Protein AF-A0A5S3YLW2-F1 (afdb_monomer_lite)

Secondary structure (DSSP, 8-state):
---------TT-----TT--------------EEEE-SSSEEEEEEE--BTTB--EEEEE--HHHHHHS-SSS--S-HHHHHHHHHHHHHHH-HHHHHT--STT--------------S-HHHHHHHHHHHHT---GGGPEEPPS-TTEEEE-TT-SS--EEEE-HHHHHHHHHHHHHHHHHHHTT--

Radius of gyration: 23.22 Å; chains: 1; bounding box: 55×37×70 Å

pLDDT: mean 83.16, std 16.9, range [33.75, 96.62]

Sequence (188 aa):
MEAGDVTFTTNDYRLDSENITVAEVSALRHPFEALPSSWSTLAFKVRAGGQNYYPYIELKASPAKLLQGHNVFGSCDVMLCIDSLITAFCYAMPDMAEILEFNNAELAQIDCTFSAHLKTESDSRNVIHALRNISNGQTRGAKSAFDTTAYFGKGSRHKRLKAYLKQFELQDQINKAQTKYDKTKSQV

Foldseek 3Di:
DDDPDDDDDPPDDDDDPPDPPPPPPPDDFWDWDWQDAPQGTKIKTWDPADPVGHIDMDIDDALCCLVPNDDPDDDPPVVSSVCSRLVSCCVRPVVVNVPDDPVPDDDPDDDDDDDDDDPDPVVQLVVQVVLQPDDDDQFHWDDDPDSFKTWGNVVDPPDIDMDGDCVVVVVVVVVVVVVVCVVCVVVD

InterPro domains:
  IPR006516 Replication-associated protein G2P [TIGR01629] (18-185)
  IPR022686 Replication-associated protein G2P, N-terminal [PF05144] (23-176)

Structure (mmCIF, N/CA/C/O backbone):
data_AF-A0A5S3YLW2-F1
#
_entry.id   AF-A0A5S3YLW2-F1
#
loop_
_atom_site.group_PDB
_atom_site.id
_atom_site.type_symbol
_atom_site.label_atom_id
_atom_site.label_alt_id
_atom_site.label_comp_id
_atom_site.label_asym_id
_atom_site.label_entity_id
_atom_site.label_seq_id
_atom_site.pdbx_PDB_ins_code
_atom_site.Cartn_x
_atom_site.Cartn_y
_atom_site.Cartn_z
_atom_site.occupancy
_atom_site.B_iso_or_equiv
_atom_site.auth_seq_id
_atom_site.auth_comp_id
_atom_site.auth_asym_id
_atom_site.auth_atom_id
_atom_site.pdbx_PDB_model_num
ATOM 1 N N . MET A 1 1 ? -21.188 9.495 -37.994 1.00 39.72 1 MET A N 1
ATOM 2 C CA . MET A 1 1 ? -20.618 10.374 -36.957 1.00 39.72 1 MET A CA 1
ATOM 3 C C . MET A 1 1 ? -19.201 10.640 -37.417 1.00 39.72 1 MET A C 1
ATOM 5 O O . MET A 1 1 ? -18.380 9.736 -37.344 1.00 39.72 1 MET A O 1
ATOM 9 N N . GLU A 1 2 ? -18.988 11.769 -38.089 1.00 33.75 2 GLU A N 1
ATOM 10 C CA . GLU A 1 2 ? -17.674 12.131 -38.627 1.00 33.75 2 GLU A CA 1
ATOM 11 C C . GLU A 1 2 ? -16.703 12.337 -37.464 1.00 33.75 2 GLU A C 1
ATOM 13 O O . GLU A 1 2 ? -17.060 12.936 -36.447 1.00 33.75 2 GLU A O 1
ATOM 18 N N . ALA A 1 3 ? -15.509 11.758 -37.586 1.00 36.47 3 ALA A N 1
ATOM 19 C CA . ALA A 1 3 ? -14.431 11.970 -36.637 1.00 36.47 3 ALA A CA 1
ATOM 20 C C . ALA A 1 3 ? -14.088 13.463 -36.661 1.00 36.47 3 ALA A C 1
ATOM 22 O O . ALA A 1 3 ? -13.674 13.979 -37.694 1.00 36.47 3 ALA A O 1
ATOM 23 N N . GLY A 1 4 ? -14.343 14.157 -35.551 1.00 36.94 4 GLY A N 1
ATOM 24 C CA . GLY A 1 4 ? -14.046 15.579 -35.430 1.00 36.94 4 GLY A CA 1
ATOM 25 C C . GLY A 1 4 ? -12.561 15.837 -35.661 1.00 36.94 4 GLY A C 1
ATOM 26 O O . GLY A 1 4 ? -11.718 15.091 -35.159 1.00 36.94 4 GLY A O 1
ATOM 27 N N . ASP A 1 5 ? -12.265 16.885 -36.426 1.00 38.31 5 ASP A N 1
ATOM 28 C CA . ASP A 1 5 ? -10.904 17.310 -36.729 1.00 38.31 5 ASP A CA 1
ATOM 29 C C . ASP A 1 5 ? -10.104 17.516 -35.438 1.00 38.31 5 ASP A C 1
ATOM 31 O O . ASP A 1 5 ? -10.411 18.374 -34.606 1.00 38.31 5 ASP A O 1
ATOM 35 N N . VAL A 1 6 ? -9.063 16.704 -35.265 1.00 46.97 6 VAL A N 1
ATOM 36 C CA . VAL A 1 6 ? -8.095 16.855 -34.180 1.00 46.97 6 VAL A CA 1
ATOM 37 C C . VAL A 1 6 ? -7.159 17.995 -34.564 1.00 46.97 6 VAL A C 1
ATOM 39 O O . VAL A 1 6 ? -6.364 17.873 -35.496 1.00 46.97 6 VAL A O 1
ATOM 42 N N . THR A 1 7 ? -7.255 19.122 -33.862 1.00 41.91 7 THR A N 1
ATOM 43 C CA . THR A 1 7 ? -6.322 20.240 -34.009 1.00 41.91 7 THR A CA 1
ATOM 44 C C . THR A 1 7 ? -5.033 19.941 -33.252 1.00 41.91 7 THR A C 1
ATOM 46 O O . THR A 1 7 ? -5.006 19.880 -32.026 1.00 41.91 7 THR A O 1
ATOM 49 N N . PHE A 1 8 ? -3.951 19.754 -34.004 1.00 43.66 8 PHE A N 1
ATOM 50 C CA . PHE A 1 8 ? -2.611 19.545 -33.462 1.00 43.66 8 PHE A CA 1
ATOM 51 C C . PHE A 1 8 ? -1.984 20.895 -33.106 1.00 43.66 8 PHE A C 1
ATOM 53 O O . PHE A 1 8 ? -2.023 21.841 -33.898 1.00 43.66 8 PHE A O 1
ATOM 60 N N . THR A 1 9 ? -1.429 20.997 -31.903 1.00 46.44 9 THR A N 1
ATOM 61 C CA . THR A 1 9 ? -0.701 22.185 -31.441 1.00 46.44 9 THR A CA 1
ATOM 62 C C . THR A 1 9 ? 0.782 22.064 -31.783 1.00 46.44 9 THR A C 1
ATOM 64 O O . THR A 1 9 ? 1.272 20.989 -32.111 1.00 46.44 9 THR A O 1
ATOM 67 N N . THR A 1 10 ? 1.538 23.157 -31.684 1.00 44.47 10 THR A N 1
ATOM 68 C CA . THR A 1 10 ? 2.983 23.200 -31.985 1.00 44.47 10 THR A CA 1
ATOM 69 C C . THR A 1 10 ? 3.856 22.251 -31.149 1.00 44.47 10 THR A C 1
ATOM 71 O O . THR A 1 10 ? 5.037 22.118 -31.447 1.00 44.47 10 THR A O 1
ATOM 74 N N . ASN A 1 11 ? 3.296 21.579 -30.136 1.00 45.81 11 ASN A N 1
ATOM 75 C CA . ASN A 1 11 ? 3.986 20.576 -29.320 1.00 45.81 11 ASN A CA 1
ATOM 76 C C . ASN A 1 11 ? 3.644 19.122 -29.698 1.00 45.81 11 ASN A C 1
ATOM 78 O O . ASN A 1 11 ? 4.194 18.200 -29.095 1.00 45.81 11 ASN A O 1
ATOM 82 N N . ASP A 1 12 ? 2.765 18.902 -30.677 1.00 43.38 12 ASP A N 1
ATOM 83 C CA . ASP A 1 12 ? 2.409 17.569 -31.154 1.00 43.38 12 ASP A CA 1
ATOM 84 C C . ASP A 1 12 ? 3.308 17.204 -32.345 1.00 43.38 12 ASP A C 1
ATOM 86 O O . ASP A 1 12 ? 3.114 17.676 -33.466 1.00 43.38 12 ASP A O 1
ATOM 90 N N . TYR A 1 13 ? 4.338 16.390 -32.107 1.00 50.72 13 TYR A N 1
ATOM 91 C CA . TYR A 1 13 ? 5.265 15.972 -33.157 1.00 50.72 13 TYR A CA 1
ATOM 92 C C . TYR A 1 13 ? 4.644 14.860 -34.016 1.00 50.72 13 TYR A C 1
ATOM 94 O O . TYR A 1 13 ? 4.272 13.796 -33.518 1.00 50.72 13 TYR A O 1
ATOM 102 N N . ARG A 1 14 ? 4.547 15.095 -35.329 1.00 41.56 14 ARG A N 1
ATOM 103 C CA . ARG A 1 14 ? 4.338 14.033 -36.321 1.00 41.56 14 ARG A CA 1
ATOM 104 C C . ARG A 1 14 ? 5.703 13.520 -36.776 1.00 41.56 14 ARG A C 1
ATOM 106 O O . ARG A 1 14 ? 6.587 14.311 -37.094 1.00 41.56 14 ARG A O 1
ATOM 113 N N . LEU A 1 15 ? 5.884 12.202 -36.750 1.00 49.84 15 LEU A N 1
ATOM 114 C CA . LEU A 1 15 ? 7.061 11.541 -37.311 1.00 49.84 15 LEU A CA 1
ATOM 115 C C . LEU A 1 15 ? 6.772 11.233 -38.780 1.00 49.84 15 LEU A C 1
ATOM 117 O O . LEU A 1 15 ? 6.192 10.198 -39.104 1.00 49.84 15 LEU A O 1
ATOM 121 N N . ASP A 1 16 ? 7.154 12.155 -39.655 1.00 44.78 16 ASP A N 1
ATOM 122 C CA . ASP A 1 16 ? 7.029 11.994 -41.099 1.00 44.78 16 ASP A CA 1
ATOM 123 C C . ASP A 1 16 ? 8.295 11.283 -41.610 1.00 44.78 16 ASP A C 1
ATOM 125 O O . ASP A 1 16 ? 9.416 11.674 -41.281 1.00 44.78 16 ASP A O 1
ATOM 129 N N . SER A 1 17 ? 8.137 10.226 -42.413 1.00 49.56 17 SER A N 1
ATOM 130 C CA . SER A 1 17 ? 9.208 9.290 -42.805 1.00 49.56 17 SER A CA 1
ATOM 131 C C . SER A 1 17 ? 10.354 9.886 -43.637 1.00 49.56 17 SER A C 1
ATOM 133 O O . SER A 1 17 ? 11.321 9.185 -43.922 1.00 49.56 17 SER A O 1
ATOM 135 N N . GLU A 1 18 ? 10.268 11.157 -44.030 1.00 47.53 18 GLU A N 1
ATOM 136 C CA . GLU A 1 18 ? 11.209 11.803 -44.956 1.00 47.53 18 GLU A CA 1
ATOM 137 C 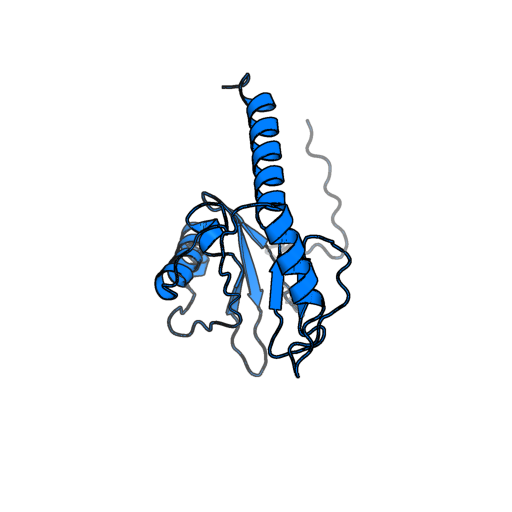C . GLU A 1 18 ? 12.002 12.968 -44.339 1.00 47.53 18 GLU A C 1
ATOM 139 O O . GLU A 1 18 ? 12.875 13.524 -44.997 1.00 47.53 18 GLU A O 1
ATOM 144 N N . ASN A 1 19 ? 11.779 13.304 -43.062 1.00 42.91 19 ASN A N 1
ATOM 145 C CA . ASN A 1 19 ? 12.580 14.288 -42.327 1.00 42.91 19 ASN A CA 1
ATOM 146 C C . ASN A 1 19 ? 12.869 13.779 -40.913 1.00 42.91 19 ASN A C 1
ATOM 148 O O . ASN A 1 19 ? 12.220 14.176 -39.948 1.00 42.91 19 ASN A O 1
ATOM 152 N N . ILE A 1 20 ? 13.883 12.918 -40.778 1.00 48.84 20 ILE A N 1
ATOM 153 C CA . ILE A 1 20 ? 14.471 12.573 -39.476 1.00 48.84 20 ILE A CA 1
ATOM 154 C C . ILE A 1 20 ? 15.290 13.785 -39.007 1.00 48.84 20 ILE A C 1
ATOM 156 O O . ILE A 1 20 ? 16.520 13.791 -39.013 1.00 48.84 20 ILE A O 1
ATOM 160 N N . THR A 1 21 ? 14.607 14.870 -38.652 1.00 45.38 21 THR A N 1
ATOM 161 C CA . THR A 1 21 ? 15.181 15.896 -37.794 1.00 45.38 21 THR A CA 1
ATOM 162 C C . THR A 1 21 ? 15.307 15.272 -36.414 1.00 45.38 21 THR A C 1
ATOM 164 O O . THR A 1 21 ? 14.338 14.790 -35.831 1.00 45.38 21 THR A O 1
ATOM 167 N N . VAL A 1 22 ? 16.542 15.205 -35.923 1.00 47.72 22 VAL A N 1
ATOM 168 C CA . VAL A 1 22 ? 16.880 14.692 -34.596 1.00 47.72 22 VAL A CA 1
ATOM 169 C C . VAL A 1 22 ? 16.145 15.552 -33.569 1.00 47.72 22 VAL A C 1
ATOM 171 O O . VAL A 1 22 ? 16.598 16.636 -33.213 1.00 47.72 22 VAL A O 1
ATOM 174 N N . ALA A 1 23 ? 14.970 15.106 -33.136 1.00 47.66 23 ALA A N 1
ATOM 175 C CA . ALA A 1 23 ? 14.287 15.705 -32.009 1.00 47.66 23 ALA A CA 1
ATOM 176 C C . ALA A 1 23 ? 15.141 15.417 -30.770 1.00 47.66 23 ALA A C 1
ATOM 178 O O . ALA A 1 23 ? 15.265 14.266 -30.347 1.00 47.66 23 ALA A O 1
ATOM 179 N N . GLU A 1 24 ? 15.760 16.450 -30.194 1.00 42.72 24 GLU A N 1
ATOM 180 C CA . GLU A 1 24 ? 16.355 16.345 -28.865 1.00 42.72 24 GLU A CA 1
ATOM 181 C C . GLU A 1 24 ? 15.224 16.153 -27.851 1.00 42.72 24 GLU A C 1
ATOM 183 O O . GLU A 1 24 ? 14.614 17.104 -27.355 1.00 42.72 24 GLU A O 1
ATOM 188 N N . VAL A 1 25 ? 14.912 14.891 -27.556 1.00 53.84 25 VAL A N 1
ATOM 189 C CA . VAL A 1 25 ? 13.958 14.537 -26.509 1.00 53.84 25 VAL A CA 1
ATOM 190 C C . VAL A 1 25 ? 14.611 14.826 -25.158 1.00 53.84 25 VAL A C 1
ATOM 192 O O . VAL A 1 25 ? 15.290 13.984 -24.571 1.00 53.84 25 VAL A O 1
ATOM 195 N N . SER A 1 26 ? 14.412 16.040 -24.652 1.00 55.62 26 SER A N 1
ATOM 196 C CA . SER A 1 26 ? 14.804 16.398 -23.292 1.00 55.62 26 SER A CA 1
ATOM 197 C C . SER A 1 26 ? 13.671 16.064 -22.308 1.00 55.62 26 SER A C 1
ATOM 199 O O . SER A 1 26 ? 12.510 16.400 -22.517 1.00 55.62 26 SER A O 1
ATOM 201 N N . ALA A 1 27 ? 14.017 15.369 -21.219 1.00 61.06 27 ALA A N 1
ATOM 202 C CA . ALA A 1 27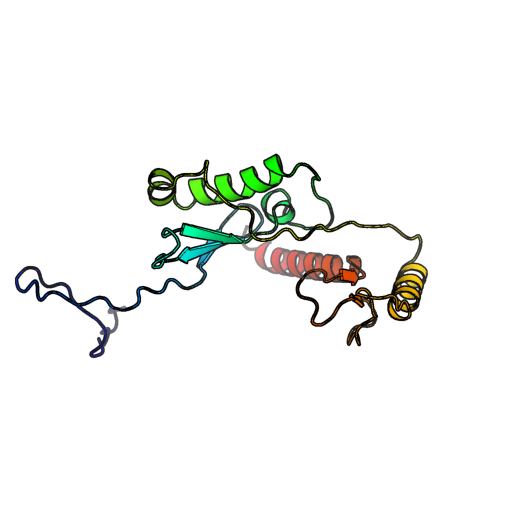 ? 13.141 15.068 -20.078 1.00 61.06 27 ALA A CA 1
ATOM 203 C C . ALA A 1 27 ? 11.902 14.176 -20.348 1.00 61.06 27 ALA A C 1
ATOM 205 O O . ALA A 1 27 ? 10.784 14.522 -19.956 1.00 61.06 27 ALA A O 1
ATOM 206 N N . LEU A 1 28 ? 12.107 12.969 -20.903 1.00 71.88 28 LEU A N 1
ATOM 207 C CA . LEU A 1 28 ? 11.091 11.900 -20.912 1.00 71.88 28 LEU A CA 1
ATOM 208 C C . LEU A 1 28 ? 10.508 11.692 -19.507 1.00 71.88 28 LEU A C 1
ATOM 210 O O . LEU A 1 28 ? 11.193 11.260 -18.574 1.00 71.88 28 LEU A O 1
ATOM 214 N N . ARG A 1 29 ? 9.219 12.004 -19.351 1.00 80.69 29 ARG A N 1
ATOM 215 C CA . ARG A 1 29 ? 8.503 11.887 -18.082 1.00 80.69 29 ARG A CA 1
ATOM 216 C C . ARG A 1 29 ? 7.282 11.003 -18.250 1.00 80.69 29 ARG A C 1
ATOM 218 O O . ARG A 1 29 ? 6.316 11.385 -18.892 1.00 80.69 29 ARG A O 1
ATOM 225 N N . HIS A 1 30 ? 7.289 9.882 -17.542 1.00 89.00 30 HIS A N 1
ATOM 226 C CA . HIS A 1 30 ? 6.117 9.030 -17.391 1.00 89.00 30 HIS A CA 1
ATOM 227 C C . HIS A 1 30 ? 5.315 9.459 -16.140 1.00 89.00 30 HIS A C 1
ATOM 229 O O . HIS A 1 30 ? 5.905 9.621 -15.053 1.00 89.00 30 HIS A O 1
ATOM 235 N N . PRO A 1 31 ? 3.998 9.723 -16.230 1.00 92.62 31 PRO A N 1
ATOM 236 C CA . PRO A 1 31 ? 3.137 9.863 -15.053 1.00 92.62 31 PRO A CA 1
ATOM 237 C C . PRO A 1 31 ? 2.998 8.519 -14.313 1.00 92.62 31 PRO A C 1
ATOM 239 O O . PRO A 1 31 ? 3.592 7.525 -14.706 1.00 92.62 31 PRO A O 1
ATOM 242 N N . PHE A 1 32 ? 2.297 8.478 -13.179 1.00 95.06 32 PHE A N 1
ATOM 243 C CA . PHE A 1 32 ? 1.881 7.174 -12.651 1.00 95.06 32 PHE A CA 1
ATOM 244 C C . PHE A 1 32 ? 0.679 6.694 -13.453 1.00 95.06 32 PHE A C 1
ATOM 246 O O . PHE A 1 32 ? -0.268 7.457 -13.640 1.00 95.06 32 PHE A O 1
ATOM 253 N N . GLU A 1 33 ? 0.718 5.437 -13.866 1.00 95.44 33 GLU A N 1
ATOM 254 C CA . GLU A 1 33 ? -0.379 4.755 -14.544 1.00 95.44 33 GLU A CA 1
ATOM 255 C C . GLU A 1 33 ? -0.870 3.591 -13.690 1.00 95.44 33 GLU A C 1
ATOM 257 O O . GLU A 1 33 ? -0.156 3.114 -12.806 1.00 95.44 33 GLU A O 1
ATOM 262 N N . ALA A 1 34 ? -2.112 3.166 -13.914 1.00 95.00 34 ALA A N 1
ATOM 263 C CA . ALA A 1 34 ? -2.748 2.098 -13.157 1.00 95.00 34 ALA A CA 1
ATOM 264 C C . ALA A 1 34 ? -3.002 0.896 -14.065 1.00 95.00 34 ALA A C 1
ATOM 266 O O . ALA A 1 34 ? -3.757 0.990 -15.029 1.00 95.00 34 ALA A O 1
ATOM 267 N N . LEU A 1 35 ? -2.412 -0.239 -13.711 1.00 93.62 35 LEU A N 1
ATOM 268 C CA . LEU A 1 35 ? -2.659 -1.524 -14.341 1.00 93.62 35 LEU A CA 1
ATOM 269 C C . LEU A 1 35 ? -3.811 -2.222 -13.607 1.00 93.62 35 LEU A C 1
ATOM 271 O O . LEU A 1 35 ? -3.808 -2.270 -12.367 1.00 93.62 35 LEU A O 1
ATOM 275 N N . PRO A 1 36 ? -4.815 -2.736 -14.334 1.00 88.50 36 PRO A N 1
ATOM 276 C CA . PRO A 1 36 ? -5.901 -3.485 -13.725 1.00 88.50 36 PRO A CA 1
ATOM 277 C C . PRO A 1 36 ? -5.397 -4.833 -13.197 1.00 88.50 36 PRO A C 1
ATOM 279 O O . PRO A 1 36 ? -4.603 -5.512 -13.840 1.00 88.50 36 PRO A O 1
ATOM 282 N N . SER A 1 37 ? -5.903 -5.243 -12.038 1.00 85.88 37 SER A N 1
ATOM 283 C CA . SER A 1 37 ? -5.845 -6.623 -11.555 1.00 85.88 37 SER A CA 1
ATOM 284 C C . SER A 1 37 ? -7.249 -7.084 -11.164 1.00 85.88 37 SER A C 1
ATOM 286 O O . SER A 1 37 ? -8.186 -6.282 -11.117 1.00 85.88 37 SER A O 1
ATOM 288 N N . SER A 1 38 ? -7.409 -8.377 -10.877 1.00 83.31 38 SER A N 1
ATOM 289 C CA . SER A 1 38 ? -8.705 -8.984 -10.547 1.00 83.31 38 SER A CA 1
ATOM 290 C C . SER A 1 38 ? -9.460 -8.255 -9.432 1.00 83.31 38 SER A C 1
ATOM 292 O O . SER A 1 38 ? -10.682 -8.138 -9.491 1.00 83.31 38 SER A O 1
ATOM 294 N N . TRP A 1 39 ? -8.748 -7.753 -8.419 1.00 84.81 39 TRP A N 1
ATOM 295 C CA . TRP A 1 39 ? -9.371 -7.136 -7.246 1.00 84.81 39 TRP A CA 1
ATOM 296 C C . TRP A 1 39 ? -8.971 -5.681 -6.994 1.00 84.81 39 TRP A C 1
ATOM 298 O O . TRP A 1 39 ? -9.711 -4.945 -6.337 1.00 84.81 39 TRP A O 1
ATOM 308 N N . SER A 1 40 ? -7.801 -5.244 -7.459 1.00 89.44 40 SER A N 1
ATOM 309 C CA . SER A 1 40 ? -7.328 -3.876 -7.244 1.00 89.44 40 SER A CA 1
ATOM 310 C C . SER A 1 40 ? -6.432 -3.421 -8.388 1.00 89.44 40 SER A C 1
ATOM 312 O O . SER A 1 40 ? -6.254 -4.133 -9.364 1.00 89.44 40 SER A O 1
ATOM 314 N N . THR A 1 41 ? -5.890 -2.213 -8.303 1.00 92.06 41 THR A N 1
ATOM 315 C CA . THR A 1 41 ? -4.971 -1.702 -9.319 1.00 92.06 41 THR A CA 1
ATOM 316 C C . THR A 1 41 ? -3.540 -1.711 -8.804 1.00 92.06 41 THR A C 1
ATOM 318 O O . THR A 1 41 ? -3.277 -1.431 -7.630 1.00 92.06 41 THR A O 1
ATOM 321 N N . LEU A 1 42 ? -2.610 -2.030 -9.700 1.00 95.56 42 LEU A N 1
ATOM 322 C CA . LEU A 1 42 ? -1.180 -1.843 -9.502 1.00 95.56 42 LEU A CA 1
ATOM 323 C C . LEU A 1 42 ? -0.788 -0.521 -10.157 1.00 95.56 42 LEU A C 1
ATOM 325 O O . LEU A 1 42 ? -0.966 -0.357 -11.358 1.00 95.56 42 LEU A O 1
ATOM 329 N N . ALA A 1 43 ? -0.263 0.430 -9.392 1.00 96.62 43 ALA A N 1
ATOM 330 C CA . ALA A 1 43 ? 0.275 1.651 -9.974 1.00 96.62 43 ALA A CA 1
ATOM 331 C C . ALA A 1 43 ? 1.734 1.433 -10.388 1.00 96.62 43 ALA A C 1
ATOM 333 O O . ALA A 1 43 ? 2.511 0.871 -9.615 1.00 96.62 43 ALA A O 1
ATOM 334 N N . PHE A 1 44 ? 2.125 1.916 -11.564 1.00 96.31 44 PHE A N 1
ATOM 335 C CA . PHE A 1 44 ? 3.511 1.861 -12.023 1.00 96.31 44 PHE A CA 1
ATOM 336 C C . PHE A 1 44 ? 3.969 3.178 -12.644 1.00 96.31 44 PHE A C 1
ATOM 338 O O . PHE A 1 44 ? 3.162 4.023 -13.044 1.00 96.31 44 PHE A O 1
ATOM 345 N N . LYS A 1 45 ? 5.287 3.362 -12.703 1.00 94.94 45 LYS A N 1
ATOM 346 C CA . LYS A 1 45 ? 5.914 4.492 -13.382 1.00 94.94 45 LYS A CA 1
ATOM 347 C C . LYS A 1 45 ? 7.299 4.133 -13.898 1.00 94.94 45 LYS A C 1
ATOM 349 O O . LYS A 1 45 ? 8.128 3.646 -13.135 1.00 94.94 45 LYS A O 1
ATOM 354 N N . VAL A 1 46 ? 7.582 4.502 -15.144 1.00 93.50 46 VAL A N 1
ATOM 355 C CA . VAL A 1 46 ? 8.939 4.441 -15.699 1.00 93.50 46 VAL A CA 1
ATOM 356 C C . VAL A 1 46 ? 9.770 5.624 -15.192 1.00 93.50 46 VAL A C 1
ATOM 358 O O . VAL A 1 46 ? 9.357 6.790 -15.249 1.00 93.50 46 VAL A O 1
ATOM 361 N N . ARG A 1 47 ? 10.957 5.328 -14.663 1.00 91.50 47 ARG A N 1
ATOM 362 C CA . ARG A 1 47 ? 11.968 6.302 -14.248 1.00 91.50 47 ARG A CA 1
ATOM 363 C C . ARG A 1 47 ? 13.117 6.237 -15.243 1.00 91.50 47 ARG A C 1
ATOM 365 O O . ARG A 1 47 ? 13.732 5.193 -15.396 1.00 91.50 47 ARG A O 1
ATOM 372 N N . ALA A 1 48 ? 13.419 7.364 -15.885 1.00 87.50 48 ALA A N 1
ATOM 373 C CA . ALA A 1 48 ? 14.423 7.458 -16.949 1.00 87.50 48 ALA A CA 1
ATOM 374 C C . ALA A 1 48 ? 15.879 7.228 -16.487 1.00 87.50 48 ALA A C 1
ATOM 376 O O . ALA A 1 48 ? 16.782 7.223 -17.315 1.00 87.50 48 ALA A O 1
ATOM 377 N N . GLY A 1 49 ? 16.120 7.033 -15.187 1.00 86.44 49 GLY A N 1
ATOM 378 C CA . GLY A 1 49 ? 17.470 6.923 -14.642 1.00 86.44 49 GLY A CA 1
ATOM 379 C C . GLY A 1 49 ? 18.126 8.287 -14.424 1.00 86.44 49 GLY A C 1
ATOM 380 O O . GLY A 1 49 ? 17.508 9.345 -14.581 1.00 86.44 49 GLY A O 1
ATOM 381 N N . GLY A 1 50 ? 19.392 8.264 -14.028 1.00 85.44 50 GLY A N 1
ATOM 382 C CA . GLY A 1 50 ? 20.228 9.450 -13.901 1.00 85.44 50 GLY A CA 1
ATOM 383 C C . GLY A 1 50 ? 21.704 9.081 -13.846 1.00 85.44 50 GLY A C 1
ATOM 384 O O . GLY A 1 50 ? 22.072 7.925 -14.009 1.00 85.44 50 GLY A O 1
ATOM 385 N N . GLN A 1 51 ? 22.564 10.058 -13.561 1.00 88.06 51 GLN A N 1
ATOM 386 C CA . GLN A 1 51 ? 24.018 9.846 -13.540 1.00 88.06 51 GLN A CA 1
ATOM 387 C C . GLN A 1 51 ? 24.471 8.745 -12.562 1.00 88.06 51 GLN A C 1
ATOM 389 O O . GLN A 1 51 ? 25.488 8.102 -12.792 1.00 88.06 51 GLN A O 1
ATOM 394 N N . ASN A 1 52 ? 23.705 8.520 -11.489 1.00 90.50 52 ASN A N 1
ATOM 395 C CA . ASN A 1 52 ? 24.075 7.623 -10.392 1.00 90.50 52 ASN A CA 1
ATOM 396 C C . ASN A 1 52 ? 23.129 6.421 -10.232 1.00 90.50 52 ASN A C 1
ATOM 398 O O . ASN A 1 52 ? 23.225 5.717 -9.232 1.00 90.50 52 ASN A O 1
ATOM 402 N N . TYR A 1 53 ? 22.171 6.221 -11.143 1.00 87.31 53 TYR A N 1
ATOM 403 C CA . TYR A 1 53 ? 21.223 5.110 -11.051 1.00 87.31 53 TYR A CA 1
ATOM 404 C C . TYR A 1 53 ? 20.650 4.747 -12.421 1.00 87.31 53 TYR A C 1
ATOM 406 O O . TYR A 1 53 ? 20.369 5.620 -13.245 1.00 87.31 53 TYR A O 1
ATOM 414 N N . TYR A 1 54 ? 20.449 3.452 -12.645 1.00 90.12 54 TYR A N 1
ATOM 415 C CA . TYR A 1 54 ? 19.856 2.940 -13.876 1.00 90.12 54 TYR A CA 1
ATOM 416 C C . TYR A 1 54 ? 18.387 3.357 -14.016 1.00 90.12 54 TYR A C 1
ATOM 418 O O . TYR A 1 54 ? 17.728 3.630 -13.009 1.00 90.12 54 TYR A O 1
ATOM 426 N N . PRO A 1 55 ? 17.843 3.419 -15.241 1.00 91.00 55 PRO A N 1
ATOM 427 C CA . PRO A 1 55 ? 16.400 3.480 -15.420 1.00 91.00 55 PRO A CA 1
ATOM 428 C C . PRO A 1 55 ? 15.731 2.270 -14.758 1.00 91.00 55 PRO A C 1
ATOM 430 O O . PRO A 1 55 ? 16.260 1.162 -14.787 1.00 91.00 55 PRO A O 1
ATOM 433 N N . TYR A 1 56 ? 14.569 2.487 -14.149 1.00 93.12 56 TYR A N 1
ATOM 434 C CA . TYR A 1 56 ? 13.820 1.438 -13.457 1.00 93.12 56 TYR A CA 1
ATOM 435 C C . TYR A 1 56 ? 12.319 1.701 -13.520 1.00 93.12 56 TYR A C 1
ATOM 437 O O . TYR A 1 56 ? 11.870 2.814 -13.816 1.00 93.12 56 TYR A O 1
ATOM 445 N N . ILE A 1 57 ? 11.533 0.678 -13.199 1.00 94.69 57 ILE A N 1
ATOM 446 C CA . ILE A 1 57 ? 10.091 0.806 -13.021 1.00 94.69 57 ILE A CA 1
ATOM 447 C C . ILE A 1 57 ? 9.770 0.805 -11.535 1.00 94.69 57 ILE A C 1
ATOM 449 O O . ILE A 1 57 ? 10.155 -0.084 -10.784 1.00 94.69 57 ILE A O 1
ATOM 453 N N . GLU A 1 58 ? 9.056 1.837 -11.106 1.00 95.81 58 GLU A N 1
ATOM 454 C CA . GLU A 1 58 ? 8.561 1.955 -9.743 1.00 95.81 58 GLU A CA 1
ATOM 455 C C . GLU A 1 58 ? 7.158 1.358 -9.669 1.00 95.81 58 GLU A C 1
ATOM 457 O O . GLU A 1 58 ? 6.232 1.897 -10.277 1.00 95.81 58 GLU A O 1
ATOM 462 N N . LEU A 1 59 ? 6.999 0.278 -8.903 1.00 95.81 59 LEU A N 1
ATOM 463 C CA . LEU A 1 59 ? 5.713 -0.366 -8.639 1.00 95.81 59 LEU A CA 1
ATOM 464 C C . LEU A 1 59 ? 5.152 0.067 -7.280 1.00 95.81 59 LEU A C 1
ATOM 466 O O . LEU A 1 59 ? 5.872 0.144 -6.284 1.00 95.81 59 LEU A O 1
ATOM 470 N N . LYS A 1 60 ? 3.845 0.341 -7.227 1.00 95.56 60 LYS A N 1
ATOM 471 C CA . LYS A 1 60 ? 3.115 0.710 -6.007 1.00 95.56 60 LYS A CA 1
ATOM 472 C C . LYS A 1 60 ? 1.769 0.015 -5.944 1.00 95.56 60 LYS A C 1
ATOM 474 O O . LYS A 1 60 ? 0.883 0.278 -6.753 1.00 95.56 60 LYS A O 1
ATOM 479 N N . ALA A 1 61 ? 1.577 -0.800 -4.917 1.00 94.38 61 ALA A N 1
ATOM 480 C CA . ALA A 1 61 ? 0.287 -1.398 -4.613 1.00 94.38 61 ALA A CA 1
ATOM 481 C C . ALA A 1 61 ? 0.206 -1.843 -3.153 1.00 94.38 61 ALA A C 1
ATOM 483 O O . ALA A 1 61 ? 1.190 -1.833 -2.417 1.00 94.38 61 ALA A O 1
ATOM 484 N N . SER A 1 62 ? -0.992 -2.265 -2.750 1.00 94.06 62 SER A N 1
ATOM 485 C CA . SER A 1 62 ? -1.188 -3.069 -1.548 1.00 94.06 62 SER A CA 1
ATOM 486 C C . SER A 1 62 ? -1.268 -4.542 -1.964 1.00 94.06 62 SER A C 1
ATOM 488 O O . SER A 1 62 ? -2.252 -4.903 -2.615 1.00 94.06 62 SER A O 1
ATOM 490 N N . PRO A 1 63 ? -0.306 -5.395 -1.566 1.00 94.31 63 PRO A N 1
ATOM 491 C CA . PRO A 1 63 ? -0.337 -6.827 -1.876 1.00 94.31 63 PRO A CA 1
ATOM 492 C C . PRO A 1 63 ? -1.634 -7.495 -1.405 1.00 94.31 63 PRO A C 1
ATOM 494 O O . PRO A 1 63 ? -2.285 -8.219 -2.148 1.00 94.31 63 PRO A O 1
ATOM 497 N N . ALA A 1 64 ? -2.093 -7.152 -0.196 1.00 92.94 64 ALA A N 1
ATOM 498 C CA . ALA A 1 64 ? -3.365 -7.629 0.338 1.00 92.94 64 ALA A CA 1
ATOM 499 C C . ALA A 1 64 ? -4.546 -7.271 -0.582 1.00 92.94 64 ALA A C 1
ATOM 501 O O . ALA A 1 64 ? -5.388 -8.114 -0.866 1.00 92.94 64 ALA A O 1
ATOM 502 N N . LYS A 1 65 ? -4.609 -6.050 -1.123 1.00 92.19 65 LYS A N 1
ATOM 503 C CA . LYS A 1 65 ? -5.681 -5.704 -2.068 1.00 92.19 65 LYS A CA 1
ATOM 504 C C . LYS A 1 65 ? -5.539 -6.417 -3.412 1.00 92.19 65 LYS A C 1
ATOM 506 O O . LYS A 1 65 ? -6.561 -6.739 -4.005 1.00 92.19 65 LYS A O 1
ATOM 511 N N . LEU A 1 66 ? -4.316 -6.677 -3.875 1.00 93.19 66 LEU A N 1
ATOM 512 C CA . LEU A 1 66 ? -4.081 -7.444 -5.099 1.00 93.19 66 LEU A CA 1
ATOM 513 C C . LEU A 1 66 ? -4.450 -8.922 -4.960 1.00 93.19 66 LEU A C 1
ATOM 515 O O . LEU A 1 66 ? -4.809 -9.513 -5.964 1.00 93.19 66 LEU A O 1
ATOM 519 N N . LEU A 1 67 ? -4.373 -9.502 -3.760 1.00 92.00 67 LEU A N 1
ATOM 520 C CA . LEU A 1 67 ? -4.637 -10.928 -3.523 1.00 92.00 67 LEU A CA 1
ATOM 521 C C . LEU A 1 67 ? -6.076 -11.242 -3.082 1.00 92.00 67 LEU A C 1
ATOM 523 O O . LEU A 1 67 ? -6.542 -12.356 -3.277 1.00 92.00 67 LEU A O 1
ATOM 527 N N . GLN A 1 68 ? -6.769 -10.301 -2.436 1.00 89.75 68 GLN A N 1
ATOM 528 C CA . GLN A 1 68 ? -8.094 -10.549 -1.827 1.00 89.75 68 GLN A CA 1
ATOM 529 C C . GLN A 1 68 ? -9.032 -9.325 -1.867 1.00 89.75 68 GLN A C 1
ATOM 531 O O . GLN A 1 68 ? -10.106 -9.341 -1.273 1.00 89.75 68 GLN A O 1
ATOM 536 N N . GLY A 1 69 ? -8.630 -8.213 -2.494 1.00 88.56 69 GLY A N 1
ATOM 537 C CA . GLY A 1 69 ? -9.469 -7.014 -2.660 1.00 88.56 69 GLY A CA 1
ATOM 538 C C . GLY A 1 69 ? -9.613 -6.090 -1.455 1.00 88.56 69 GLY A C 1
ATOM 539 O O . GLY A 1 69 ? -10.099 -4.970 -1.603 1.00 88.56 69 GLY A O 1
ATOM 540 N N . HIS A 1 70 ? -9.119 -6.474 -0.279 1.00 86.81 70 HIS A N 1
ATOM 541 C CA . HIS A 1 70 ? -9.112 -5.612 0.902 1.00 86.81 70 HIS A CA 1
ATOM 542 C C . HIS A 1 70 ? -7.785 -5.671 1.665 1.00 86.81 70 HIS A C 1
ATOM 544 O O . HIS A 1 70 ? -7.012 -6.614 1.536 1.00 86.81 70 HIS A O 1
ATOM 550 N N . ASN A 1 71 ? -7.550 -4.691 2.537 1.00 88.56 71 ASN A N 1
ATOM 551 C CA . ASN A 1 71 ? -6.422 -4.683 3.479 1.00 88.56 71 ASN A CA 1
ATOM 552 C C . ASN A 1 71 ? -6.918 -4.821 4.933 1.00 88.56 71 ASN A C 1
ATOM 554 O O . ASN A 1 71 ? -6.575 -4.010 5.791 1.00 88.56 71 ASN A O 1
ATOM 558 N N . VAL A 1 72 ? -7.856 -5.746 5.169 1.00 87.50 72 VAL A N 1
ATOM 559 C CA . VAL A 1 72 ? -8.339 -6.103 6.519 1.00 87.50 72 VAL A CA 1
ATOM 560 C C . VAL A 1 72 ? -7.505 -7.252 7.078 1.00 87.50 72 VAL A C 1
ATOM 562 O O . VAL A 1 72 ? -7.007 -7.172 8.200 1.00 87.50 72 VAL A O 1
ATOM 565 N N . PHE A 1 73 ? -7.329 -8.281 6.253 1.00 87.06 73 PHE A N 1
ATOM 566 C CA . PHE A 1 73 ? -6.418 -9.397 6.476 1.00 87.06 73 PHE A CA 1
ATOM 567 C C . PHE A 1 73 ? -5.210 -9.266 5.546 1.00 87.06 73 PHE A C 1
ATOM 569 O O . PHE A 1 73 ? -5.184 -8.389 4.682 1.00 87.06 73 PHE A O 1
ATOM 576 N N . GLY A 1 74 ? -4.207 -10.118 5.697 1.00 88.50 74 GLY A N 1
ATOM 577 C CA . GLY A 1 74 ? -3.036 -10.115 4.831 1.00 88.50 74 GLY A CA 1
ATOM 578 C C . GLY A 1 74 ? -2.025 -11.161 5.268 1.00 88.50 74 GLY A C 1
ATOM 579 O O . GLY A 1 74 ? -2.172 -11.763 6.331 1.00 88.50 74 GLY A O 1
ATOM 580 N N . SER A 1 75 ? -1.008 -11.368 4.438 1.00 91.00 75 SER A N 1
ATOM 581 C CA . SER A 1 75 ? 0.109 -12.253 4.756 1.00 91.00 75 SER A CA 1
ATOM 582 C C . SER A 1 75 ? 1.260 -11.473 5.391 1.00 91.00 75 SER A C 1
ATOM 584 O O . SER A 1 75 ? 1.472 -10.301 5.076 1.00 91.00 75 SER A O 1
ATOM 586 N N . CYS A 1 76 ? 2.020 -12.136 6.262 1.00 93.38 76 CYS A N 1
ATOM 587 C CA . CYS A 1 76 ? 3.340 -11.672 6.697 1.00 93.38 76 CYS A CA 1
ATOM 588 C C . CYS A 1 76 ? 4.472 -12.241 5.825 1.00 93.38 76 CYS A C 1
ATOM 590 O O . CYS A 1 76 ? 5.632 -11.899 6.044 1.00 93.38 76 CYS A O 1
ATOM 592 N N . ASP A 1 77 ? 4.147 -13.097 4.854 1.00 95.06 77 ASP A N 1
ATOM 593 C CA . ASP A 1 77 ? 5.095 -13.578 3.855 1.00 95.06 77 ASP A CA 1
ATOM 594 C C . ASP A 1 77 ? 5.387 -12.460 2.845 1.00 95.06 77 ASP A C 1
ATOM 596 O O . ASP A 1 77 ? 4.546 -12.088 2.019 1.00 95.06 77 ASP A O 1
ATOM 600 N N . VAL A 1 78 ? 6.588 -11.893 2.961 1.00 92.56 78 VAL A N 1
ATOM 601 C CA . VAL A 1 78 ? 7.060 -10.793 2.116 1.00 92.56 78 VAL A CA 1
ATOM 602 C C . VAL A 1 78 ? 7.250 -11.251 0.672 1.00 92.56 78 VAL A C 1
ATOM 604 O O . VAL A 1 78 ? 6.942 -10.478 -0.234 1.00 92.56 78 VAL A O 1
ATOM 607 N N . MET A 1 79 ? 7.691 -12.491 0.447 1.00 93.81 79 MET A N 1
ATOM 608 C CA . MET A 1 79 ? 7.918 -13.006 -0.905 1.00 93.81 79 MET A CA 1
ATOM 609 C C . MET A 1 79 ? 6.596 -13.152 -1.644 1.00 93.81 79 MET A C 1
ATOM 611 O O . MET A 1 79 ? 6.451 -12.591 -2.723 1.00 93.81 79 MET A O 1
ATOM 615 N N . LEU A 1 80 ? 5.578 -13.736 -1.001 1.00 94.81 80 LEU A N 1
ATOM 616 C CA . LEU A 1 80 ? 4.221 -13.784 -1.559 1.00 94.81 80 LEU A CA 1
ATOM 617 C C . LEU A 1 80 ? 3.692 -12.385 -1.916 1.00 94.81 80 LEU A C 1
ATOM 619 O O . LEU A 1 80 ? 3.015 -12.188 -2.928 1.00 94.81 80 LEU A O 1
ATOM 623 N N . CYS A 1 81 ? 3.982 -11.395 -1.070 1.00 94.44 81 CYS A N 1
ATOM 624 C CA . CYS A 1 81 ? 3.569 -10.023 -1.323 1.00 94.44 81 CYS A CA 1
ATOM 625 C C . CYS A 1 81 ? 4.265 -9.437 -2.559 1.00 94.44 81 CYS A C 1
ATOM 627 O O . CYS A 1 81 ? 3.586 -8.839 -3.394 1.00 94.44 81 CYS A O 1
ATOM 629 N N . ILE A 1 82 ? 5.581 -9.618 -2.689 1.00 94.12 82 ILE A N 1
ATOM 630 C CA . ILE A 1 82 ? 6.365 -9.170 -3.848 1.00 94.12 82 ILE A CA 1
ATOM 631 C C . ILE A 1 82 ? 5.891 -9.881 -5.120 1.00 94.12 82 ILE A C 1
ATOM 633 O O . ILE A 1 82 ? 5.589 -9.213 -6.111 1.00 94.12 82 ILE A O 1
ATOM 637 N N . ASP A 1 83 ? 5.722 -11.202 -5.063 1.00 94.12 83 ASP A N 1
ATOM 638 C CA . ASP A 1 83 ? 5.264 -12.020 -6.186 1.00 94.12 83 ASP A CA 1
ATOM 639 C C . ASP A 1 83 ? 3.906 -11.548 -6.702 1.00 94.12 83 ASP A C 1
ATOM 641 O O . ASP A 1 83 ? 3.700 -11.482 -7.912 1.00 94.12 83 ASP A O 1
ATOM 645 N N . SER A 1 84 ? 2.991 -11.137 -5.816 1.00 94.56 84 SER A N 1
ATOM 646 C CA . SER A 1 84 ? 1.687 -10.606 -6.232 1.00 94.56 84 SER A CA 1
ATOM 647 C C . SER A 1 84 ? 1.791 -9.320 -7.067 1.00 94.56 84 SER A C 1
ATOM 649 O O . SER A 1 84 ? 0.993 -9.121 -7.984 1.00 94.56 84 SER A O 1
ATOM 651 N N . LEU A 1 85 ? 2.781 -8.460 -6.791 1.00 94.88 85 LEU A N 1
ATOM 652 C CA . LEU A 1 85 ? 3.024 -7.231 -7.552 1.00 94.88 85 LEU A CA 1
ATOM 653 C C . LEU A 1 85 ? 3.695 -7.544 -8.889 1.00 94.88 85 LEU A C 1
ATOM 655 O O . LEU A 1 85 ? 3.238 -7.053 -9.920 1.00 94.88 85 LEU A O 1
ATOM 659 N N . ILE A 1 86 ? 4.758 -8.356 -8.865 1.00 94.38 86 ILE A N 1
ATOM 660 C CA . ILE A 1 86 ? 5.509 -8.739 -10.068 1.00 94.38 86 ILE A CA 1
ATOM 661 C C . ILE A 1 86 ? 4.588 -9.479 -11.033 1.00 94.38 86 ILE A C 1
ATOM 663 O O . ILE A 1 86 ? 4.491 -9.107 -12.195 1.00 94.38 86 ILE A O 1
ATOM 667 N N . THR A 1 87 ? 3.833 -10.458 -10.538 1.00 94.38 87 THR A N 1
ATOM 668 C CA . THR A 1 87 ? 2.889 -11.233 -11.347 1.00 94.38 87 THR A CA 1
ATOM 669 C C . THR A 1 87 ? 1.854 -10.323 -12.004 1.00 94.38 87 THR A C 1
ATOM 671 O O . THR A 1 87 ? 1.653 -10.400 -13.214 1.00 94.38 87 THR A O 1
ATOM 674 N N . ALA A 1 88 ? 1.234 -9.412 -11.243 1.00 94.75 88 ALA A N 1
ATOM 675 C CA . ALA A 1 88 ? 0.269 -8.463 -11.799 1.00 94.75 88 ALA A CA 1
ATOM 676 C C . ALA A 1 88 ? 0.889 -7.562 -12.882 1.00 94.75 88 ALA A C 1
ATOM 678 O O . ALA A 1 88 ? 0.237 -7.283 -13.887 1.00 94.75 88 ALA A O 1
ATOM 679 N N .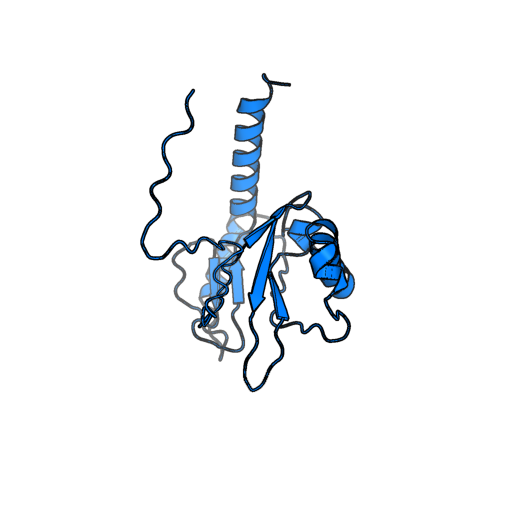 PHE A 1 89 ? 2.145 -7.138 -12.706 1.00 95.81 89 PHE A N 1
ATOM 680 C CA . PHE A 1 89 ? 2.869 -6.367 -13.712 1.00 95.81 89 PHE A CA 1
ATOM 681 C C . PHE A 1 89 ? 3.152 -7.190 -14.975 1.00 95.81 89 PHE A C 1
ATOM 683 O O . PHE A 1 89 ? 2.806 -6.749 -16.067 1.00 95.81 89 PHE A O 1
ATOM 690 N N . CYS A 1 90 ? 3.715 -8.392 -14.834 1.00 95.38 90 CYS A N 1
ATOM 691 C CA . CYS A 1 90 ? 4.080 -9.253 -15.960 1.00 95.38 90 CYS A CA 1
ATOM 692 C C . CYS A 1 90 ? 2.869 -9.660 -16.805 1.00 95.38 90 CYS A C 1
ATOM 694 O O . CYS A 1 90 ? 2.967 -9.702 -18.027 1.00 95.38 90 CYS A O 1
ATOM 696 N N . TYR A 1 91 ? 1.716 -9.913 -16.178 1.00 94.38 91 TYR A N 1
ATOM 697 C CA . TYR A 1 91 ? 0.483 -10.199 -16.917 1.00 94.38 91 TYR A CA 1
ATOM 698 C C . TYR A 1 91 ? -0.041 -8.988 -17.692 1.00 94.38 91 TYR A C 1
ATOM 700 O O . TYR A 1 91 ? -0.582 -9.151 -18.782 1.00 94.38 91 TYR A O 1
ATOM 708 N N . ALA A 1 92 ? 0.078 -7.787 -17.126 1.00 94.25 92 ALA A N 1
ATOM 709 C CA . ALA A 1 92 ? -0.457 -6.581 -17.745 1.00 94.25 92 ALA A CA 1
ATOM 710 C C . ALA A 1 92 ? 0.488 -5.976 -18.800 1.00 94.25 92 ALA A C 1
ATOM 712 O O . ALA A 1 92 ? 0.014 -5.341 -19.736 1.00 94.25 92 ALA A O 1
ATOM 713 N N . MET A 1 93 ? 1.803 -6.159 -18.642 1.00 94.75 93 MET A N 1
ATOM 714 C CA . MET A 1 93 ? 2.856 -5.552 -19.465 1.00 94.75 93 MET A CA 1
ATOM 715 C C . MET A 1 93 ? 3.962 -6.577 -19.801 1.00 94.75 93 MET A C 1
ATOM 717 O O . MET A 1 93 ? 5.102 -6.405 -19.360 1.00 94.75 93 MET A O 1
ATOM 721 N N . PRO A 1 94 ? 3.660 -7.644 -20.565 1.00 95.4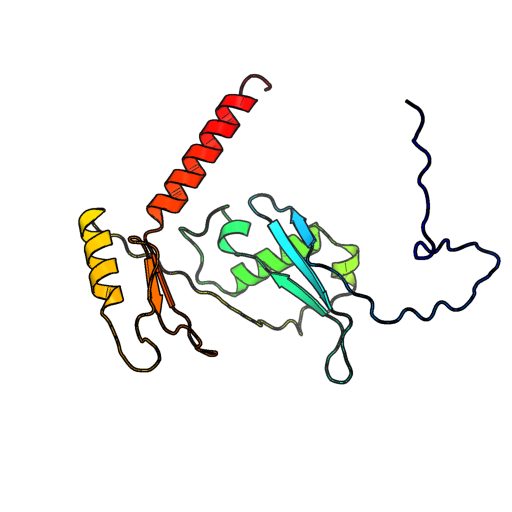4 94 PRO A N 1
ATOM 722 C CA . PRO A 1 94 ? 4.605 -8.735 -20.825 1.00 95.44 94 PRO A CA 1
ATOM 723 C C . PRO A 1 94 ? 5.876 -8.270 -21.549 1.00 95.44 94 PRO A C 1
ATOM 725 O O . PRO A 1 94 ? 6.973 -8.580 -21.093 1.00 95.44 94 PRO A O 1
ATOM 728 N N . ASP A 1 95 ? 5.743 -7.448 -22.593 1.00 95.12 95 ASP A N 1
ATOM 729 C CA . ASP A 1 95 ? 6.886 -6.952 -23.378 1.00 95.12 95 ASP A CA 1
ATOM 730 C C . ASP A 1 95 ? 7.851 -6.115 -22.522 1.00 95.12 95 ASP A C 1
ATOM 732 O O . ASP A 1 95 ? 9.068 -6.161 -22.679 1.00 95.12 95 ASP A O 1
ATOM 736 N N . MET A 1 96 ? 7.305 -5.351 -21.570 1.00 92.19 96 MET A N 1
ATOM 737 C CA . MET A 1 96 ? 8.112 -4.574 -20.632 1.00 92.19 96 MET A CA 1
ATOM 738 C C . MET A 1 96 ? 8.758 -5.480 -19.584 1.00 92.19 96 MET A C 1
ATOM 740 O O . MET A 1 96 ? 9.892 -5.245 -19.187 1.00 92.19 96 MET A O 1
ATOM 744 N N . ALA A 1 97 ? 8.049 -6.508 -19.118 1.00 94.31 97 ALA A N 1
ATOM 745 C CA . ALA A 1 97 ? 8.589 -7.461 -18.160 1.00 94.31 97 ALA A CA 1
ATOM 746 C C . ALA A 1 97 ? 9.766 -8.263 -18.734 1.00 94.31 97 ALA A C 1
ATOM 748 O O . ALA A 1 97 ? 10.695 -8.560 -17.991 1.00 94.31 97 ALA A O 1
ATOM 749 N N . GLU A 1 98 ? 9.768 -8.555 -20.038 1.00 95.12 98 GLU A N 1
ATOM 750 C CA . GLU A 1 98 ? 10.857 -9.281 -20.706 1.00 95.12 98 GLU A CA 1
ATOM 751 C C . GLU A 1 98 ? 12.197 -8.528 -20.664 1.00 95.12 98 GLU A C 1
ATOM 753 O O . GLU A 1 98 ? 13.255 -9.148 -20.575 1.00 95.12 98 GLU A O 1
ATOM 758 N N . ILE A 1 99 ? 12.167 -7.191 -20.673 1.00 93.38 99 ILE A N 1
ATOM 759 C CA . ILE A 1 99 ? 13.380 -6.359 -20.667 1.00 93.38 99 ILE A CA 1
ATOM 760 C C . ILE A 1 99 ? 13.846 -5.941 -19.263 1.00 93.38 99 ILE A C 1
ATOM 762 O O . ILE A 1 99 ? 14.867 -5.260 -19.137 1.00 93.38 99 ILE A O 1
ATOM 766 N N . LEU A 1 100 ? 13.110 -6.299 -18.204 1.00 93.06 100 LEU A N 1
ATOM 767 C CA . LEU A 1 100 ? 13.457 -5.949 -16.824 1.00 93.06 100 LEU A CA 1
ATOM 768 C C . LEU A 1 100 ? 14.316 -7.024 -16.158 1.00 93.06 100 LEU A C 1
ATOM 770 O O . LEU A 1 100 ? 14.038 -8.215 -16.234 1.00 93.06 100 LEU A O 1
ATOM 774 N N . GLU A 1 101 ? 15.309 -6.576 -15.391 1.00 92.31 101 GLU A N 1
ATOM 775 C CA . GLU A 1 101 ? 16.091 -7.434 -14.502 1.00 92.31 101 GLU A CA 1
ATOM 776 C C . GLU A 1 101 ? 15.478 -7.435 -13.093 1.00 92.31 101 GLU A C 1
ATOM 778 O O . GLU A 1 101 ? 15.614 -6.468 -12.340 1.00 92.31 101 GLU A O 1
ATOM 783 N N . PHE A 1 102 ? 14.805 -8.527 -12.725 1.00 91.06 102 PHE A N 1
ATOM 784 C CA . PHE A 1 102 ? 14.110 -8.635 -11.439 1.00 91.06 102 PHE A CA 1
ATOM 785 C C . PHE A 1 102 ? 15.035 -8.960 -10.258 1.00 91.06 102 PHE A C 1
ATOM 787 O O . PHE A 1 102 ? 14.690 -8.622 -9.126 1.00 91.06 102 PHE A O 1
ATOM 794 N N . ASN A 1 103 ? 16.213 -9.564 -10.472 1.00 89.56 103 ASN A N 1
ATOM 795 C CA . ASN A 1 103 ? 17.093 -9.961 -9.362 1.00 89.56 103 ASN A CA 1
ATOM 796 C C . ASN A 1 103 ? 17.717 -8.761 -8.634 1.00 89.56 103 ASN A C 1
ATOM 798 O O . ASN A 1 103 ? 18.093 -8.874 -7.471 1.00 89.56 103 ASN A O 1
ATOM 802 N N . ASN A 1 104 ? 17.798 -7.608 -9.306 1.00 87.44 104 ASN A N 1
ATOM 803 C CA . ASN A 1 104 ? 18.281 -6.350 -8.732 1.00 87.44 104 ASN A CA 1
ATOM 804 C C . ASN A 1 104 ? 17.136 -5.429 -8.275 1.00 87.44 104 ASN A C 1
ATOM 806 O O . ASN A 1 104 ? 17.357 -4.241 -8.040 1.00 87.44 104 ASN A O 1
ATOM 810 N N . ALA A 1 105 ? 15.904 -5.940 -8.181 1.00 91.81 105 ALA A N 1
ATOM 811 C CA . ALA A 1 105 ? 14.781 -5.145 -7.711 1.00 91.81 105 ALA A CA 1
ATOM 812 C C . ALA A 1 105 ? 14.965 -4.756 -6.235 1.00 91.81 105 ALA A C 1
ATOM 814 O O . ALA A 1 105 ? 15.294 -5.580 -5.382 1.00 91.81 105 ALA A O 1
ATOM 815 N N . GLU A 1 106 ? 14.698 -3.489 -5.925 1.00 92.19 106 GLU A N 1
ATOM 816 C CA . GLU A 1 106 ? 14.839 -2.950 -4.575 1.00 92.19 106 GLU A CA 1
ATOM 817 C C . GLU A 1 106 ? 13.482 -2.676 -3.929 1.00 92.19 106 GLU A C 1
ATOM 819 O O . GLU A 1 106 ? 12.558 -2.125 -4.537 1.00 92.19 106 GLU A O 1
ATOM 824 N N . LEU A 1 107 ? 13.380 -2.990 -2.638 1.00 92.38 107 LEU A N 1
ATOM 825 C CA . LEU A 1 107 ? 12.198 -2.696 -1.841 1.00 92.38 107 LEU A CA 1
ATOM 826 C C . LEU A 1 107 ? 12.327 -1.323 -1.175 1.00 92.38 107 LEU A C 1
ATOM 828 O O . LEU A 1 107 ? 12.835 -1.192 -0.064 1.00 92.38 107 LEU A O 1
ATOM 832 N N . ALA A 1 108 ? 11.846 -0.290 -1.866 1.00 91.38 108 ALA A N 1
ATOM 833 C CA . ALA A 1 108 ? 12.005 1.098 -1.429 1.00 91.38 108 ALA A CA 1
ATOM 834 C C . ALA A 1 108 ? 11.161 1.473 -0.194 1.00 91.38 108 ALA A C 1
ATOM 836 O O . ALA A 1 108 ? 11.593 2.274 0.636 1.00 91.38 108 ALA A O 1
ATOM 837 N N . GLN A 1 109 ? 9.941 0.936 -0.070 1.00 90.56 109 GLN A N 1
ATOM 838 C CA . GLN A 1 109 ? 9.044 1.231 1.052 1.00 90.56 109 GLN A CA 1
ATOM 839 C C . GLN A 1 109 ? 8.106 0.054 1.339 1.00 90.56 109 GLN A C 1
ATOM 841 O O . GLN A 1 109 ? 7.520 -0.517 0.423 1.00 90.56 109 GLN A O 1
ATOM 846 N N . ILE A 1 110 ? 7.905 -0.242 2.627 1.00 90.75 110 ILE A N 1
ATOM 847 C CA . ILE A 1 110 ? 6.917 -1.211 3.111 1.00 90.75 110 ILE A CA 1
ATOM 848 C C . ILE A 1 110 ? 6.082 -0.561 4.210 1.00 90.75 110 ILE A C 1
ATOM 850 O O . ILE A 1 110 ? 6.628 -0.065 5.197 1.00 90.75 110 ILE A O 1
ATOM 854 N N . ASP A 1 111 ? 4.762 -0.643 4.073 1.00 90.19 111 ASP A N 1
ATOM 855 C CA . ASP A 1 111 ? 3.822 -0.276 5.127 1.00 90.19 111 ASP A CA 1
ATOM 856 C C . ASP A 1 111 ? 3.189 -1.554 5.703 1.00 90.19 111 ASP A C 1
ATOM 858 O O . ASP A 1 111 ? 2.370 -2.207 5.054 1.00 90.19 111 ASP A O 1
ATOM 862 N N . CYS A 1 112 ? 3.538 -1.909 6.942 1.00 91.06 112 CYS A N 1
ATOM 863 C CA . CYS A 1 112 ? 2.945 -3.057 7.633 1.00 91.06 112 CYS A CA 1
ATOM 864 C C . CYS A 1 112 ? 1.661 -2.646 8.364 1.00 91.06 112 CYS A C 1
ATOM 866 O O . CYS A 1 112 ? 1.658 -1.697 9.151 1.00 91.06 112 CYS A O 1
ATOM 868 N N . THR A 1 113 ? 0.569 -3.378 8.137 1.00 91.06 113 THR A N 1
ATOM 869 C CA . THR A 1 113 ? -0.716 -3.155 8.816 1.00 91.06 113 THR A CA 1
ATOM 870 C C . THR A 1 113 ? -1.037 -4.344 9.709 1.00 91.06 113 THR A C 1
ATOM 872 O O . THR A 1 113 ? -1.111 -5.471 9.232 1.00 91.06 113 THR A O 1
ATOM 875 N N . PHE A 1 114 ? -1.273 -4.078 10.993 1.00 91.50 114 PHE A N 1
ATOM 876 C CA . PHE A 1 114 ? -1.754 -5.069 11.952 1.00 91.50 114 PHE A CA 1
ATOM 877 C C . PHE A 1 114 ? -3.103 -4.631 12.514 1.00 91.50 114 PHE A C 1
ATOM 879 O O . PHE A 1 114 ? -3.348 -3.438 12.712 1.00 91.50 114 PHE A O 1
ATOM 886 N N . SER A 1 115 ? -3.959 -5.610 12.786 1.00 90.94 115 SER A N 1
ATOM 887 C CA . SER A 1 115 ? -5.318 -5.403 13.280 1.00 90.94 115 SER A CA 1
ATOM 888 C C . SER A 1 115 ? -5.465 -6.023 14.666 1.00 90.94 115 SER A C 1
ATOM 890 O O . SER A 1 115 ? -4.984 -7.127 14.909 1.00 90.94 115 SER A O 1
ATOM 892 N N . ALA A 1 116 ? -6.158 -5.327 15.565 1.00 91.62 116 ALA A N 1
ATOM 893 C CA . ALA A 1 116 ? -6.567 -5.845 16.866 1.00 91.62 116 ALA A CA 1
ATOM 894 C C . ALA A 1 116 ? -8.089 -5.726 16.994 1.00 91.62 116 ALA A C 1
ATOM 896 O O . ALA A 1 116 ? -8.670 -4.729 16.562 1.00 91.62 116 ALA A O 1
ATOM 897 N N . HIS A 1 117 ? -8.726 -6.747 17.566 1.00 92.12 117 HIS A N 1
ATOM 898 C CA . HIS A 1 117 ? -10.175 -6.789 17.743 1.00 92.12 117 HIS A CA 1
ATOM 899 C C . HIS A 1 117 ? -10.556 -6.425 19.181 1.00 92.12 117 HIS A C 1
ATOM 901 O O . HIS A 1 117 ? -9.933 -6.892 20.134 1.00 92.12 117 HIS A O 1
ATOM 907 N N . LEU A 1 118 ? -11.592 -5.603 19.331 1.00 93.69 118 LEU A N 1
ATOM 908 C CA . LEU A 1 118 ? -12.152 -5.184 20.613 1.00 93.69 118 LEU A CA 1
ATOM 909 C C . LEU A 1 118 ? -13.649 -5.490 20.621 1.00 93.69 118 LEU A C 1
ATOM 911 O O . LEU A 1 118 ? -14.282 -5.515 19.570 1.00 93.69 118 LEU A O 1
ATOM 915 N N . LYS A 1 119 ? -14.209 -5.725 21.812 1.00 95.25 119 LYS A N 1
ATOM 916 C CA . LYS A 1 119 ? -15.593 -6.200 21.967 1.00 95.25 119 LYS A CA 1
ATOM 917 C C . LYS A 1 119 ? -16.625 -5.205 21.446 1.00 95.25 119 LYS A C 1
ATOM 919 O O . LYS A 1 119 ? -17.630 -5.616 20.878 1.00 95.25 119 LYS A O 1
ATOM 924 N N . THR A 1 120 ? -16.401 -3.913 21.680 1.00 95.75 120 THR A N 1
ATOM 925 C CA . THR A 1 120 ? -17.345 -2.864 21.295 1.00 95.75 120 THR A CA 1
ATOM 926 C C . THR A 1 120 ? -16.660 -1.730 20.539 1.00 95.75 120 THR A C 1
ATOM 928 O O . THR A 1 120 ? -15.468 -1.444 20.694 1.00 95.75 120 THR A O 1
ATOM 931 N N . GLU A 1 121 ? -17.446 -1.031 19.723 1.00 93.62 121 GLU A N 1
ATOM 932 C CA . GLU A 1 121 ? -17.006 0.178 19.026 1.00 93.62 121 GLU A CA 1
ATOM 933 C C . GLU A 1 121 ? -16.630 1.297 20.015 1.00 93.62 121 GLU A C 1
ATOM 935 O O . GLU A 1 121 ? -15.698 2.061 19.767 1.00 93.62 121 GLU A O 1
ATOM 940 N N . SER A 1 122 ? -17.316 1.363 21.164 1.00 95.12 122 SER A N 1
ATOM 941 C CA . SER A 1 122 ? -17.009 2.302 22.249 1.00 95.12 122 SER A CA 1
ATOM 942 C C . SER A 1 122 ? -15.626 2.038 22.845 1.00 95.12 122 SER A C 1
ATOM 944 O O . SER A 1 122 ? -14.826 2.965 22.961 1.00 95.12 122 SER A O 1
ATOM 946 N N . ASP A 1 123 ? -15.301 0.777 23.150 1.00 95.88 123 ASP A N 1
ATOM 947 C CA . ASP A 1 123 ? -13.960 0.398 23.619 1.00 95.88 123 ASP A CA 1
ATOM 948 C C . ASP A 1 123 ? -12.900 0.763 22.580 1.00 95.88 123 ASP A C 1
ATOM 950 O O . ASP A 1 123 ? -11.838 1.289 22.910 1.00 95.88 123 ASP A O 1
ATOM 954 N N . SER A 1 124 ? -13.218 0.549 21.303 1.00 95.31 124 SER A N 1
ATOM 955 C CA . SER A 1 124 ? -12.327 0.876 20.192 1.00 95.31 124 SER A CA 1
ATOM 956 C C . SER A 1 124 ? -12.043 2.374 20.095 1.00 95.31 124 SER A C 1
ATOM 958 O O . SER A 1 124 ? -10.885 2.771 19.942 1.00 95.31 124 SER A O 1
ATOM 960 N N . ARG A 1 125 ? -13.066 3.224 20.248 1.00 94.62 125 ARG A N 1
ATOM 961 C CA . ARG A 1 125 ? -12.873 4.679 20.339 1.00 94.62 125 ARG A CA 1
ATOM 962 C C . ARG A 1 125 ? -12.046 5.059 21.557 1.00 94.62 125 ARG A C 1
ATOM 964 O O . ARG A 1 125 ? -11.089 5.814 21.412 1.00 94.62 125 ARG A O 1
ATOM 971 N N . ASN A 1 126 ? -12.355 4.502 22.726 1.00 94.44 126 ASN A N 1
ATOM 972 C CA . ASN A 1 126 ? -11.614 4.769 23.960 1.00 94.44 126 ASN A CA 1
ATOM 973 C C . ASN A 1 126 ? -10.123 4.437 23.812 1.00 94.44 126 ASN A C 1
ATOM 975 O O . ASN A 1 126 ? -9.274 5.231 24.218 1.00 94.44 126 ASN A O 1
ATOM 979 N N . VAL A 1 127 ? -9.791 3.323 23.151 1.00 94.56 127 VAL A N 1
ATOM 980 C CA . VAL A 1 127 ? -8.403 2.973 22.820 1.00 94.56 127 VAL A CA 1
ATOM 981 C C . VAL A 1 127 ? -7.773 4.013 21.893 1.00 94.56 127 VAL A C 1
ATOM 983 O O . VAL A 1 127 ? -6.672 4.476 22.174 1.00 94.56 127 VAL A O 1
ATOM 986 N N . ILE A 1 128 ? -8.452 4.446 20.825 1.00 94.06 128 ILE A N 1
ATOM 987 C CA . ILE A 1 128 ? -7.938 5.509 19.943 1.00 94.06 128 ILE A CA 1
ATOM 988 C C . ILE A 1 128 ? -7.706 6.819 20.714 1.00 94.06 128 ILE A C 1
ATOM 990 O O . ILE A 1 128 ? -6.672 7.463 20.520 1.00 94.06 128 ILE A O 1
ATOM 994 N N . HIS A 1 129 ? -8.620 7.210 21.606 1.00 91.38 129 HIS A N 1
ATOM 995 C CA . HIS A 1 129 ? -8.463 8.392 22.456 1.00 91.38 129 HIS A CA 1
ATOM 996 C C . HIS A 1 129 ? -7.261 8.272 23.393 1.00 91.38 129 HIS A C 1
ATOM 998 O O . HIS A 1 129 ? -6.472 9.210 23.491 1.00 91.38 129 HIS A O 1
ATOM 1004 N N . ALA A 1 130 ? -7.082 7.115 24.035 1.00 91.50 130 ALA A N 1
ATOM 1005 C CA . ALA A 1 130 ? -5.920 6.849 24.875 1.00 91.50 130 ALA A CA 1
ATOM 1006 C C . ALA A 1 130 ? -4.620 6.930 24.059 1.00 91.50 130 ALA A C 1
ATOM 1008 O O . ALA A 1 130 ? -3.682 7.625 24.448 1.00 91.50 130 ALA A O 1
ATOM 1009 N N . LEU A 1 131 ? -4.599 6.299 22.880 1.00 90.62 131 LEU A N 1
ATOM 1010 C CA . LEU A 1 131 ? -3.473 6.312 21.950 1.00 90.62 131 LEU A CA 1
ATOM 1011 C C . LEU A 1 131 ? -3.086 7.738 21.528 1.00 90.62 131 LEU A C 1
ATOM 1013 O O . LEU A 1 131 ? -1.898 8.042 21.482 1.00 90.62 131 LEU A O 1
ATOM 1017 N N . ARG A 1 132 ? -4.042 8.644 21.279 1.00 87.56 132 ARG A N 1
ATOM 1018 C CA . ARG A 1 132 ? -3.741 10.049 20.916 1.00 87.56 132 ARG A CA 1
ATOM 1019 C C . ARG A 1 132 ? -2.915 10.795 21.958 1.00 87.56 132 ARG A C 1
ATOM 1021 O O . ARG A 1 132 ? -2.162 11.695 21.592 1.00 87.56 132 ARG A O 1
ATOM 1028 N N . ASN A 1 133 ? -3.073 10.437 23.227 1.00 84.62 133 ASN A N 1
ATOM 1029 C CA . ASN A 1 133 ? -2.403 11.104 24.338 1.00 84.62 133 ASN A CA 1
ATOM 1030 C C . ASN A 1 133 ? -1.009 10.525 24.617 1.00 84.62 133 ASN A C 1
ATOM 1032 O O . ASN A 1 133 ? -0.267 11.070 25.433 1.00 84.62 133 ASN A O 1
ATOM 1036 N N . ILE A 1 134 ? -0.619 9.448 23.926 1.00 83.50 134 ILE A N 1
ATOM 1037 C CA . ILE A 1 134 ? 0.720 8.880 24.046 1.00 83.50 134 ILE A CA 1
ATOM 1038 C C . ILE A 1 134 ? 1.729 9.817 23.379 1.00 83.50 134 ILE A C 1
ATOM 1040 O O . ILE A 1 134 ? 1.620 10.190 22.209 1.00 83.50 134 ILE A O 1
ATOM 1044 N N . SER A 1 135 ? 2.759 10.175 24.140 1.00 76.75 135 SER A N 1
ATOM 1045 C CA . SER A 1 135 ? 3.843 11.031 23.685 1.00 76.75 135 SER A CA 1
ATOM 1046 C C . SER A 1 135 ? 5.167 10.478 24.193 1.00 76.75 135 SER A C 1
ATOM 1048 O O . SER A 1 135 ? 5.499 10.622 25.365 1.00 76.75 135 SER A O 1
ATOM 1050 N N . ASN A 1 136 ? 5.928 9.821 23.314 1.00 75.94 136 ASN A N 1
ATOM 1051 C CA . ASN A 1 136 ? 7.285 9.380 23.638 1.00 75.94 136 ASN A CA 1
ATOM 1052 C C . ASN A 1 136 ? 8.218 9.484 22.423 1.00 75.94 136 ASN A C 1
ATOM 1054 O O . ASN A 1 136 ? 7.977 8.845 21.394 1.00 75.94 136 ASN A O 1
ATOM 1058 N N . GLY A 1 137 ? 9.289 10.275 22.544 1.00 75.44 137 GLY A N 1
ATOM 1059 C CA . GLY A 1 137 ? 10.339 10.424 21.531 1.00 75.44 137 GLY A CA 1
ATOM 1060 C C . GLY A 1 137 ? 9.803 10.695 20.119 1.00 75.44 137 GLY A C 1
ATOM 1061 O O . GLY A 1 137 ? 9.083 11.662 19.884 1.00 75.44 137 GLY A O 1
ATOM 1062 N N . GLN A 1 138 ? 10.127 9.808 19.176 1.00 67.69 138 GLN A N 1
ATOM 1063 C CA . GLN A 1 138 ? 9.675 9.865 17.773 1.00 67.69 138 GLN A CA 1
ATOM 1064 C C . GLN A 1 138 ? 8.208 9.431 17.570 1.00 67.69 138 GLN A C 1
ATOM 1066 O O . GLN A 1 138 ? 7.702 9.423 16.450 1.00 67.69 138 GLN A O 1
ATOM 1071 N N . THR A 1 139 ? 7.512 9.066 18.648 1.00 71.81 139 THR A N 1
ATOM 1072 C CA . THR A 1 139 ? 6.109 8.622 18.672 1.00 71.81 139 THR A CA 1
ATOM 1073 C C . THR A 1 139 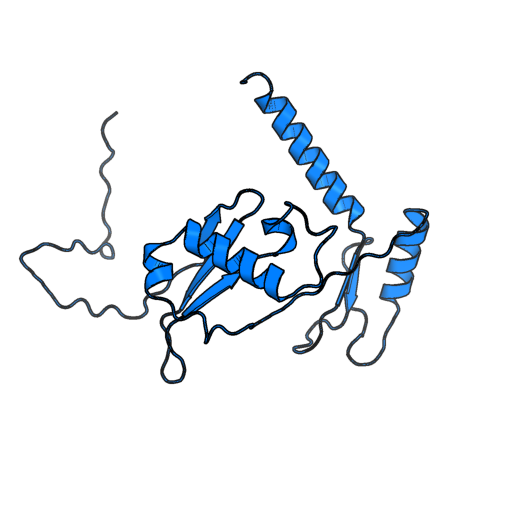? 5.219 9.664 19.349 1.00 71.81 139 THR A C 1
ATOM 1075 O O . THR A 1 139 ? 4.239 9.327 20.001 1.00 71.81 139 THR A O 1
ATOM 1078 N N . ARG A 1 140 ? 5.569 10.951 19.244 1.00 72.62 140 ARG A N 1
ATOM 1079 C CA . ARG A 1 140 ? 4.688 12.030 19.704 1.00 72.62 140 ARG A CA 1
ATOM 1080 C C . ARG A 1 140 ? 3.379 11.994 18.920 1.00 72.62 140 ARG A C 1
ATOM 1082 O O . ARG A 1 140 ? 3.406 11.944 17.684 1.00 72.62 140 ARG A O 1
ATOM 1089 N N . GLY A 1 141 ? 2.263 12.019 19.648 1.00 74.44 141 GLY A N 1
ATOM 1090 C CA . GLY A 1 141 ? 0.935 12.182 19.076 1.00 74.44 141 GLY A CA 1
ATOM 1091 C C . GLY A 1 141 ? 0.874 13.435 18.203 1.00 74.44 141 GLY A C 1
ATOM 1092 O O . GLY A 1 141 ? 1.368 14.504 18.563 1.00 74.44 141 GLY A O 1
ATOM 1093 N N . ALA A 1 142 ? 0.297 13.291 17.017 1.00 73.12 142 ALA A N 1
ATOM 1094 C CA . ALA A 1 142 ? 0.000 14.394 16.121 1.00 73.12 142 ALA A CA 1
ATOM 1095 C C . ALA A 1 142 ? -1.484 14.751 16.219 1.00 73.12 142 ALA A C 1
ATOM 1097 O O . ALA A 1 142 ? -2.326 13.877 16.429 1.00 73.12 142 ALA A O 1
ATOM 1098 N N . LYS A 1 143 ? -1.815 16.035 16.013 1.00 71.69 143 LYS A N 1
ATOM 1099 C CA . LYS A 1 143 ? -3.215 16.468 15.896 1.00 71.69 143 LYS A CA 1
ATOM 1100 C C . LYS A 1 143 ? -3.919 15.609 14.841 1.00 71.69 143 LYS A C 1
ATOM 1102 O O . LYS A 1 143 ? -3.534 15.635 13.671 1.00 71.69 143 LYS A O 1
ATOM 1107 N N . SER A 1 144 ? -4.929 14.858 15.272 1.00 68.62 144 SER A N 1
ATOM 1108 C CA . SER A 1 144 ? -5.836 14.131 14.388 1.00 68.62 144 SER A CA 1
ATOM 1109 C C . SER A 1 144 ? -7.082 14.976 14.165 1.00 68.62 144 SER A C 1
ATOM 1111 O O . SER A 1 144 ? -7.657 15.477 15.126 1.00 68.62 144 SER A O 1
ATOM 1113 N N . ALA A 1 145 ? -7.500 15.120 12.909 1.00 69.62 145 ALA A N 1
ATOM 1114 C CA . ALA A 1 145 ? -8.781 15.736 12.568 1.00 69.62 145 ALA A CA 1
ATOM 1115 C C . ALA A 1 145 ? -9.965 14.767 12.751 1.00 69.62 145 ALA A C 1
ATOM 1117 O O . ALA A 1 145 ? -11.111 15.200 12.771 1.00 69.62 145 ALA A O 1
ATOM 1118 N N . PHE A 1 146 ? -9.696 13.462 12.870 1.00 81.44 146 PHE A N 1
ATOM 1119 C CA . PHE A 1 146 ? -10.723 12.423 12.875 1.00 81.44 146 PHE A CA 1
ATOM 1120 C C . PHE A 1 146 ? -10.777 11.709 14.208 1.00 81.44 146 PHE A C 1
ATOM 1122 O O . PHE A 1 146 ? -9.736 11.263 14.702 1.00 81.44 146 PHE A O 1
ATOM 1129 N N . ASP A 1 147 ? -11.995 11.513 14.711 1.00 86.31 147 ASP A N 1
ATOM 1130 C CA . ASP A 1 147 ? -12.235 10.852 15.988 1.00 86.31 147 ASP A CA 1
ATOM 1131 C C . ASP A 1 147 ? -11.955 9.337 15.976 1.00 86.31 147 ASP A C 1
ATOM 1133 O O . ASP A 1 147 ? -11.679 8.716 16.997 1.00 86.31 147 ASP A O 1
ATOM 1137 N N . THR A 1 148 ? -11.863 8.746 14.795 1.00 91.88 148 THR A N 1
ATOM 1138 C CA . THR A 1 148 ? -11.593 7.317 14.612 1.00 91.88 148 THR A CA 1
ATOM 1139 C C . THR A 1 148 ? -10.120 7.006 14.358 1.00 91.88 148 THR A C 1
ATOM 1141 O O . THR A 1 148 ? -9.788 5.871 14.031 1.00 91.88 148 THR A O 1
ATOM 1144 N N . THR A 1 149 ? -9.224 7.999 14.444 1.00 92.69 149 THR A N 1
ATOM 1145 C CA . THR A 1 149 ? -7.802 7.844 14.084 1.00 92.69 149 THR A CA 1
ATOM 1146 C C . THR A 1 149 ? -6.856 8.523 15.079 1.00 92.69 149 THR A C 1
ATOM 1148 O O . THR A 1 149 ? -7.148 9.602 15.598 1.00 92.69 149 THR A O 1
ATOM 1151 N N . ALA A 1 150 ? -5.691 7.922 15.310 1.00 92.00 150 ALA A N 1
ATOM 1152 C CA . ALA A 1 150 ? -4.539 8.503 15.989 1.00 92.00 150 ALA A CA 1
ATOM 1153 C C . ALA A 1 150 ? -3.313 8.450 15.062 1.00 92.00 150 ALA A C 1
ATOM 1155 O O . ALA A 1 150 ? -3.028 7.421 14.446 1.00 92.00 150 ALA A O 1
ATOM 1156 N N . TYR A 1 151 ? -2.591 9.567 14.962 1.00 90.44 151 TYR A N 1
ATOM 1157 C CA . TYR A 1 151 ? -1.373 9.694 14.161 1.00 90.44 151 TYR A CA 1
ATOM 1158 C C . TYR A 1 151 ? -0.170 9.932 15.069 1.00 90.44 151 TYR A C 1
ATOM 1160 O O . TYR A 1 151 ? -0.267 10.697 16.027 1.00 90.44 151 TYR A O 1
ATOM 1168 N N . PHE A 1 152 ? 0.978 9.354 14.718 1.00 89.38 152 PHE A N 1
ATOM 1169 C CA . PHE A 1 152 ? 2.232 9.533 15.451 1.00 89.38 152 PHE A CA 1
ATOM 1170 C C . PHE A 1 152 ? 3.395 9.821 14.510 1.00 89.38 152 PHE A C 1
ATOM 1172 O O . PHE A 1 152 ? 3.450 9.297 13.393 1.00 89.38 152 PHE A O 1
ATOM 1179 N N . GLY A 1 153 ? 4.356 10.618 14.985 1.00 84.38 153 GLY A N 1
ATOM 1180 C CA . GLY A 1 153 ? 5.595 10.874 14.244 1.00 84.38 153 GLY A CA 1
ATOM 1181 C C . GLY A 1 153 ? 5.395 11.769 13.017 1.00 84.38 153 GLY A C 1
ATOM 1182 O O . GLY A 1 153 ? 6.069 11.600 12.000 1.00 84.38 153 GLY A O 1
ATOM 1183 N N . LYS A 1 154 ? 4.460 12.729 13.076 1.00 78.94 154 LYS A N 1
ATOM 1184 C CA . LYS A 1 154 ? 4.263 13.711 11.996 1.00 78.94 154 LYS A CA 1
ATOM 1185 C C . LYS A 1 154 ? 5.575 14.464 11.736 1.00 78.94 154 LYS A C 1
ATOM 1187 O O . LYS A 1 154 ? 6.143 15.046 12.651 1.00 78.94 154 LYS A O 1
ATOM 1192 N N . GLY A 1 155 ? 6.040 14.444 10.486 1.00 75.31 155 GLY A N 1
ATOM 1193 C CA . GLY A 1 155 ? 7.312 15.054 10.076 1.00 75.31 155 GLY A CA 1
ATOM 1194 C C . GLY A 1 155 ? 8.539 14.148 10.229 1.00 75.31 155 GLY A C 1
ATOM 1195 O O . GLY A 1 155 ? 9.609 14.498 9.740 1.00 75.31 155 GLY A O 1
ATOM 1196 N N . SER A 1 156 ? 8.398 12.962 10.829 1.00 80.19 156 SER A N 1
ATOM 1197 C CA . SER A 1 156 ? 9.480 11.980 10.859 1.00 80.19 156 SER A CA 1
ATOM 1198 C C . SER A 1 156 ? 9.755 11.427 9.458 1.00 80.19 156 SER A C 1
ATOM 1200 O O . SER A 1 156 ? 8.827 11.157 8.679 1.00 80.19 156 SER A O 1
ATOM 1202 N N . ARG A 1 157 ? 11.048 11.266 9.151 1.00 77.31 157 ARG A N 1
ATOM 1203 C CA . ARG A 1 157 ? 11.546 10.577 7.950 1.00 77.31 157 ARG A CA 1
ATOM 1204 C C . ARG A 1 157 ? 11.583 9.059 8.127 1.00 77.31 157 ARG A C 1
ATOM 1206 O O . ARG A 1 157 ? 11.395 8.350 7.155 1.00 77.31 157 ARG A O 1
ATOM 1213 N N . HIS A 1 158 ? 11.788 8.584 9.357 1.00 77.88 158 HIS A N 1
ATOM 1214 C CA . HIS A 1 158 ? 12.077 7.173 9.632 1.00 77.88 158 HIS A CA 1
ATOM 1215 C C . HIS A 1 158 ? 10.869 6.384 10.142 1.00 77.88 158 HIS A C 1
ATOM 1217 O O . HIS A 1 158 ? 10.799 5.180 9.933 1.00 77.88 158 HIS A O 1
ATOM 1223 N N . LYS A 1 159 ? 9.921 7.027 10.843 1.00 82.44 159 LYS A N 1
ATOM 1224 C CA . LYS A 1 159 ? 8.777 6.318 11.436 1.00 82.44 159 LYS A CA 1
ATOM 1225 C C . LYS A 1 159 ? 7.515 7.165 11.450 1.00 82.44 159 LYS A C 1
ATOM 1227 O O . LYS A 1 159 ? 7.471 8.201 12.108 1.00 82.44 159 LYS A O 1
ATOM 1232 N N . ARG A 1 160 ? 6.465 6.673 10.797 1.00 87.06 160 ARG A N 1
ATOM 1233 C CA . ARG A 1 160 ? 5.109 7.231 10.852 1.00 87.06 160 ARG A CA 1
ATOM 1234 C C . ARG A 1 160 ? 4.158 6.111 11.227 1.00 87.06 160 ARG A C 1
ATOM 1236 O O . ARG A 1 160 ? 4.174 5.070 10.585 1.00 87.06 160 ARG A O 1
ATOM 1243 N N . LEU A 1 161 ? 3.358 6.316 12.268 1.00 89.88 161 LEU A N 1
ATOM 1244 C CA . LEU A 1 161 ? 2.382 5.320 12.707 1.00 89.88 161 LEU A CA 1
ATOM 1245 C C . LEU A 1 161 ? 0.978 5.904 12.621 1.00 89.88 161 LEU A C 1
ATOM 1247 O O . LEU A 1 161 ? 0.763 7.096 12.866 1.00 89.88 161 LEU A O 1
ATOM 1251 N N . LYS A 1 162 ? 0.025 5.035 12.301 1.00 91.25 162 LYS A N 1
ATOM 1252 C CA . LYS A 1 162 ? -1.393 5.358 12.231 1.00 91.25 162 LYS A CA 1
ATOM 1253 C C . LYS A 1 162 ? -2.179 4.218 12.864 1.00 91.25 162 LYS A C 1
ATOM 1255 O O . LYS A 1 162 ? -2.115 3.094 12.382 1.00 91.25 162 LYS A O 1
ATOM 1260 N N . ALA A 1 163 ? -2.938 4.526 13.906 1.00 93.12 163 ALA A N 1
ATOM 1261 C CA . ALA A 1 163 ? -3.948 3.629 14.455 1.00 93.12 163 ALA A CA 1
ATOM 1262 C C . ALA A 1 163 ? -5.320 4.178 14.074 1.00 93.12 163 ALA A C 1
ATOM 1264 O O . ALA A 1 163 ? -5.561 5.375 14.222 1.00 93.12 163 ALA A O 1
ATOM 1265 N N . TYR A 1 164 ? -6.206 3.345 13.539 1.00 93.75 164 TYR A N 1
ATOM 1266 C CA . TYR A 1 164 ? -7.520 3.793 13.094 1.00 93.75 164 TYR A CA 1
ATOM 1267 C C . TYR A 1 164 ? -8.549 2.672 13.150 1.00 93.75 164 TYR A C 1
ATOM 1269 O O . TYR A 1 164 ? -8.208 1.493 13.072 1.00 93.75 164 TYR A O 1
ATOM 1277 N N . LEU A 1 165 ? -9.820 3.051 13.261 1.00 94.69 165 LEU A N 1
ATOM 1278 C CA . LEU A 1 165 ? -10.931 2.107 13.258 1.00 94.69 165 LEU A CA 1
ATOM 1279 C C . LEU A 1 165 ? -11.261 1.701 11.818 1.00 94.69 165 LEU A C 1
ATOM 1281 O O . LEU A 1 165 ? -11.919 2.440 11.085 1.00 94.69 165 LEU A O 1
ATOM 1285 N N . LYS A 1 166 ? -10.789 0.515 11.412 1.00 92.06 166 LYS A N 1
ATOM 1286 C CA . LYS A 1 166 ? -10.951 -0.015 10.046 1.00 92.06 166 LYS A CA 1
ATOM 1287 C C . LYS A 1 166 ? -12.410 -0.287 9.665 1.00 92.06 166 LYS A C 1
ATOM 1289 O O . LYS A 1 166 ? -12.753 -0.210 8.488 1.00 92.06 166 LYS A O 1
ATOM 1294 N N . GLN A 1 167 ? -13.266 -0.568 10.650 1.00 91.81 167 GLN A N 1
ATOM 1295 C CA . GLN A 1 167 ? -14.670 -0.931 10.444 1.00 91.81 167 GLN A CA 1
ATOM 1296 C C . GLN A 1 167 ? -15.447 0.106 9.620 1.00 91.81 167 GLN A C 1
ATOM 1298 O O . GLN A 1 167 ? -16.177 -0.285 8.717 1.00 91.81 167 GLN A O 1
ATOM 1303 N N . PHE A 1 168 ? -15.266 1.407 9.871 1.00 91.25 168 PHE A N 1
ATOM 1304 C CA . PHE A 1 168 ? -15.995 2.449 9.131 1.00 91.25 168 PHE A CA 1
ATOM 1305 C C . PHE A 1 168 ? -15.621 2.487 7.648 1.00 91.25 168 PHE A C 1
ATOM 1307 O O . PHE A 1 168 ? -16.484 2.675 6.797 1.00 91.25 168 PHE A O 1
ATOM 1314 N N . GLU A 1 169 ? -14.341 2.272 7.326 1.00 89.06 169 GLU A N 1
ATOM 1315 C CA . GLU A 1 169 ? -13.885 2.182 5.935 1.00 89.06 169 GLU A CA 1
ATOM 1316 C C . GLU A 1 169 ? -14.490 0.956 5.242 1.00 89.06 169 GLU A C 1
ATOM 1318 O O . GLU A 1 169 ? -14.923 1.041 4.096 1.00 89.06 169 GLU A O 1
ATOM 1323 N N . LEU A 1 170 ? -14.545 -0.179 5.947 1.00 90.50 170 LEU A N 1
ATOM 1324 C CA . LEU A 1 170 ? -15.121 -1.409 5.413 1.00 90.50 170 LEU A CA 1
ATOM 1325 C C . LEU A 1 170 ? -16.632 -1.271 5.179 1.00 90.50 170 LEU A C 1
ATOM 1327 O O . LEU A 1 170 ? -17.119 -1.658 4.122 1.00 90.50 170 LEU A O 1
ATOM 1331 N N . GLN A 1 171 ? -17.365 -0.681 6.126 1.00 93.25 171 GLN A N 1
ATOM 1332 C CA . GLN A 1 171 ? -18.799 -0.416 5.981 1.00 93.25 171 GLN A CA 1
ATOM 1333 C C . GLN A 1 171 ? -19.089 0.497 4.782 1.00 93.25 171 GLN A C 1
ATOM 1335 O O . GLN A 1 171 ? -19.984 0.202 3.995 1.00 93.25 171 GLN A O 1
ATOM 1340 N N . ASP A 1 172 ? -18.306 1.561 4.589 1.00 92.44 172 ASP A N 1
ATOM 1341 C CA . ASP A 1 172 ? -18.430 2.436 3.417 1.00 92.44 172 ASP A CA 1
ATOM 1342 C C . ASP A 1 172 ? -18.179 1.678 2.098 1.00 92.44 172 ASP A C 1
ATOM 1344 O O . ASP A 1 172 ? -18.939 1.822 1.138 1.00 92.44 172 ASP A O 1
ATOM 1348 N N . GLN A 1 173 ? -17.161 0.812 2.055 1.00 90.12 173 GLN A N 1
ATOM 1349 C CA . GLN A 1 173 ? -16.877 -0.028 0.885 1.00 90.12 173 GLN A CA 1
ATOM 1350 C C . GLN A 1 173 ? -18.011 -1.017 0.586 1.00 90.12 173 GLN A C 1
ATOM 1352 O O . GLN A 1 173 ? -18.407 -1.149 -0.573 1.00 90.12 173 GLN A O 1
ATOM 1357 N N . ILE A 1 174 ? -18.573 -1.659 1.616 1.00 93.06 174 ILE A N 1
ATOM 1358 C CA . ILE A 1 174 ? -19.719 -2.570 1.484 1.00 93.06 174 ILE A CA 1
ATOM 1359 C C . ILE A 1 174 ? -20.935 -1.817 0.941 1.00 93.06 174 ILE A C 1
ATOM 1361 O O . ILE A 1 174 ? -21.537 -2.251 -0.038 1.00 93.06 174 ILE A O 1
ATOM 1365 N N . ASN A 1 175 ? -21.257 -0.654 1.507 1.00 95.38 175 ASN A N 1
ATOM 1366 C CA . ASN A 1 175 ? -22.400 0.151 1.071 1.00 95.38 175 ASN A CA 1
ATOM 1367 C C . ASN A 1 175 ? -22.267 0.583 -0.397 1.00 95.38 175 ASN A C 1
ATOM 1369 O O . ASN A 1 175 ? -23.238 0.539 -1.158 1.00 95.38 175 ASN A O 1
ATOM 1373 N N . LYS A 1 176 ? -21.056 0.962 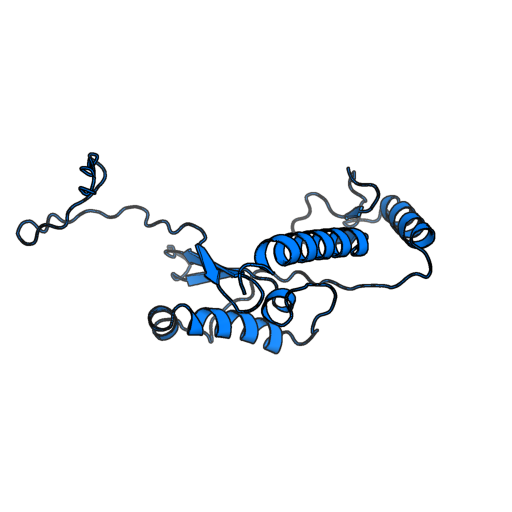-0.825 1.00 92.75 176 LYS A N 1
ATOM 1374 C CA . LYS A 1 176 ? -20.762 1.300 -2.225 1.00 92.75 176 LYS A CA 1
ATOM 1375 C C . LYS A 1 176 ? -20.915 0.098 -3.152 1.00 92.75 176 LYS A C 1
ATOM 1377 O O . LYS A 1 176 ? -21.518 0.235 -4.217 1.00 92.75 176 LYS A O 1
ATOM 1382 N N . ALA A 1 177 ? -20.396 -1.062 -2.754 1.00 89.94 177 ALA A N 1
ATOM 1383 C CA . ALA A 1 177 ? -20.525 -2.296 -3.524 1.00 89.94 177 ALA A CA 1
ATOM 1384 C C . ALA A 1 177 ? -21.997 -2.712 -3.669 1.00 89.94 177 ALA A C 1
ATOM 1386 O O . ALA A 1 177 ? -22.442 -2.980 -4.785 1.00 89.94 177 ALA A O 1
ATOM 1387 N N . GLN A 1 178 ? -22.766 -2.656 -2.578 1.00 94.31 178 GLN A N 1
ATOM 1388 C CA . GLN A 1 178 ? -24.198 -2.948 -2.566 1.00 94.31 178 GLN A CA 1
ATOM 1389 C C . GLN A 1 178 ? -24.972 -1.999 -3.489 1.00 94.31 178 GLN A C 1
ATOM 1391 O O . GLN A 1 178 ? -25.711 -2.438 -4.363 1.00 94.31 178 GLN A O 1
ATOM 1396 N N . THR A 1 179 ? -24.709 -0.694 -3.383 1.00 94.31 179 THR A N 1
ATOM 1397 C CA . THR A 1 179 ? -25.329 0.320 -4.252 1.00 94.31 179 THR A CA 1
ATOM 1398 C C . THR A 1 179 ? -25.015 0.077 -5.729 1.00 94.31 179 THR A C 1
ATOM 1400 O O . THR A 1 179 ? -25.870 0.284 -6.590 1.00 94.31 179 THR A O 1
ATOM 1403 N N . LYS A 1 180 ? -23.782 -0.335 -6.053 1.00 91.88 180 LYS A N 1
ATOM 1404 C CA . LYS A 1 180 ? -23.389 -0.658 -7.429 1.00 91.88 180 LYS A CA 1
ATOM 1405 C C . LYS A 1 180 ? -24.136 -1.894 -7.927 1.00 91.88 180 LYS A C 1
ATOM 1407 O O . LYS A 1 180 ? -24.706 -1.835 -9.011 1.00 91.88 180 LYS A O 1
ATOM 1412 N N . TYR A 1 181 ? -24.174 -2.953 -7.121 1.00 93.25 181 TYR A N 1
ATOM 1413 C CA . TYR A 1 181 ? -24.910 -4.176 -7.426 1.00 93.25 181 TYR A CA 1
ATOM 1414 C C . TYR A 1 181 ? -26.392 -3.893 -7.691 1.00 93.25 181 TYR A C 1
ATOM 1416 O O . TYR A 1 181 ? -26.922 -4.310 -8.716 1.00 93.25 181 TYR A O 1
ATOM 1424 N N . ASP A 1 182 ? -27.043 -3.107 -6.832 1.00 94.00 182 ASP A N 1
ATOM 1425 C CA . ASP A 1 182 ? -28.461 -2.774 -6.979 1.00 94.00 182 ASP A CA 1
ATOM 1426 C C . ASP A 1 182 ? -28.784 -2.007 -8.267 1.00 94.00 182 ASP A C 1
ATOM 1428 O O . ASP A 1 182 ? -29.896 -2.125 -8.779 1.00 94.00 182 ASP A O 1
ATOM 1432 N N . LYS A 1 183 ? -27.817 -1.265 -8.821 1.00 92.19 183 LYS A N 1
ATOM 1433 C CA . LYS A 1 183 ? -27.953 -0.581 -10.117 1.00 92.19 183 LYS A CA 1
ATOM 1434 C C . LYS A 1 183 ? -27.749 -1.515 -11.308 1.00 92.19 183 LYS A C 1
ATOM 1436 O O . LYS A 1 183 ? -28.376 -1.312 -12.342 1.00 92.19 183 LYS A O 1
ATOM 1441 N N . THR A 1 184 ? -26.864 -2.503 -11.187 1.00 92.81 184 THR A N 1
ATOM 1442 C CA . THR A 1 184 ? -26.486 -3.392 -12.298 1.00 92.81 184 THR A CA 1
ATOM 1443 C C . THR A 1 184 ? -27.259 -4.706 -12.325 1.00 92.81 184 THR A C 1
ATOM 1445 O O . THR A 1 184 ? -27.255 -5.371 -13.352 1.00 92.81 184 THR A O 1
ATOM 1448 N N . LYS A 1 185 ? -27.945 -5.090 -11.241 1.00 87.50 185 LYS A N 1
ATOM 1449 C CA . LYS A 1 185 ? -28.658 -6.379 -11.138 1.00 87.50 185 LYS A CA 1
ATOM 1450 C C . LYS A 1 185 ? -29.754 -6.591 -12.183 1.00 87.50 185 LYS A C 1
ATOM 1452 O O . LYS A 1 185 ? -30.127 -7.725 -12.426 1.00 87.50 185 LYS A O 1
ATOM 1457 N N . SER A 1 186 ? -30.272 -5.517 -12.775 1.00 80.31 186 SER A N 1
ATOM 1458 C CA . SER A 1 186 ? -31.296 -5.569 -13.827 1.00 80.31 186 SER A CA 1
ATOM 1459 C C . SER A 1 186 ? -30.710 -5.651 -15.244 1.00 80.31 186 SER A C 1
ATOM 1461 O O . SER A 1 186 ? -31.467 -5.694 -16.206 1.00 80.31 186 SER A O 1
ATOM 1463 N N . GLN A 1 187 ? -29.382 -5.564 -15.380 1.00 74.38 187 GLN A N 1
ATOM 1464 C CA . GLN A 1 187 ? -28.649 -5.576 -16.656 1.00 74.38 187 GLN A CA 1
ATOM 1465 C C . GLN A 1 187 ? -27.966 -6.926 -16.930 1.00 74.38 187 GLN A C 1
ATOM 1467 O O . GLN A 1 187 ? -27.278 -7.066 -17.940 1.00 74.38 187 GLN A O 1
ATOM 1472 N N . VAL A 1 188 ? -28.131 -7.882 -16.015 1.00 55.78 188 VAL A N 1
ATOM 1473 C CA . VAL A 1 188 ? -27.662 -9.270 -16.092 1.00 55.78 188 VAL A CA 1
ATOM 1474 C C . VAL A 1 188 ? -28.891 -10.159 -16.176 1.00 55.78 188 VAL A C 1
ATOM 1476 O O . VAL A 1 188 ? -28.864 -11.105 -16.988 1.00 55.78 188 VAL A O 1
#

Organism: NCBI:txid161398